Protein AF-A0A0R3RMA0-F1 (afdb_monomer)

Solvent-accessible surface area (backbone atoms only — not comparable to full-atom values): 14458 Å² total; per-residue (Å²): 109,68,64,58,56,53,13,47,48,45,20,20,75,68,76,72,53,86,75,88,85,73,54,61,47,69,70,75,52,82,78,81,86,46,72,57,57,44,38,42,71,73,69,59,43,88,84,72,83,87,81,87,65,86,53,55,99,84,47,90,64,58,88,64,63,63,77,83,47,55,62,57,53,54,53,24,51,49,42,16,51,47,46,48,52,54,50,51,56,52,53,55,53,69,75,41,86,80,65,83,76,82,74,80,70,66,75,88,66,78,76,74,82,87,68,94,74,80,91,74,91,79,89,78,83,84,83,90,79,83,75,82,81,79,74,82,77,81,72,79,79,77,75,74,69,79,76,73,77,82,74,70,93,81,75,82,85,83,78,96,80,83,84,78,85,85,83,94,76,96,80,76,97,66,88,79,75,65,54,52,73,44,92,52,45,64,61,49,39,74,76,33,80,58,41,54,72,77,39,40,75,40,31,53,68,31,18,16,35,84,59,62,72,96

Sequence (214 aa):
EEVGKQAVKALEDIYGTKFRLGTGADILYPSSGGSDDWAKSKAGVKFVYLLELRPGENDFDGFLLDRKQLIPTGRETWAGVRVVIDAIIRSQRAIAPGIAMNFNVNESQAQSLFSTSRFSPRFSSKIITTAPLLKPQAIPIISQSMIGSRIDPNHQWENLRTKPRVARRKILQQNKVCVDISPWCISWIHASPNICLAAISYMRKQCANSCRFC

Radius of gyration: 27.94 Å; Cα contacts (8 Å, |Δi|>4): 122; chains: 1; bounding box: 82×49×68 Å

Foldseek 3Di:
DVLQVQLQVQLCVQPVDHDDDDPCCQPPNDDPDDPQCCCVPPVVDPDGDDDDFDDDPPDPVVPDDPPVCPVSRVVSNVRSVVSVVVVVVVVVCVVDVDDPPPPPPVPVPPPPPPDDDDDDDDDDDDDDDDDDDDDPDDDDPPPPDPPPPPDDPPDDDDDPPDDDDDDDDDDDPDDPPFDAQDPCLVVVCVVPVCCCVVVVNSCCNGVVPVSVVD

InterPro domains:
  IPR000834 Peptidase M14, carboxypeptidase A [PF00246] (2-79)
  IPR000834 Peptidase M14, carboxypeptidase A [PS52035] (1-88)
  IPR003582 ShKT domain [PF01549] (178-214)

pLDDT: mean 72.36, std 26.01, range [30.69, 98.75]

Structure (mmCIF, N/CA/C/O backbone):
data_AF-A0A0R3RMA0-F1
#
_entry.id   AF-A0A0R3RMA0-F1
#
loop_
_atom_site.group_PDB
_atom_site.id
_atom_site.type_symbol
_atom_site.label_atom_id
_atom_site.label_alt_id
_atom_site.label_comp_id
_atom_site.label_asym_id
_atom_site.label_entity_id
_atom_site.label_seq_id
_atom_site.pdbx_PDB_ins_code
_atom_site.Cartn_x
_atom_site.Cartn_y
_atom_site.Cartn_z
_atom_site.occupancy
_atom_site.B_iso_or_equiv
_atom_site.auth_seq_id
_atom_site.auth_comp_id
_atom_site.auth_asym_id
_atom_site.auth_atom_id
_atom_site.pdbx_PDB_model_num
ATOM 1 N N . GLU A 1 1 ? 3.818 -0.527 10.782 1.00 81.50 1 GLU A N 1
ATOM 2 C CA . GLU A 1 1 ? 3.889 -1.828 10.090 1.00 81.50 1 GLU A CA 1
ATOM 3 C C . GLU A 1 1 ? 2.758 -2.771 10.507 1.00 81.50 1 GLU A C 1
ATOM 5 O O . GLU A 1 1 ? 1.877 -2.994 9.692 1.00 81.50 1 GLU A O 1
ATOM 10 N N . GLU A 1 2 ? 2.700 -3.230 11.764 1.00 95.12 2 GLU A N 1
ATOM 11 C CA . GLU A 1 2 ? 1.749 -4.265 12.236 1.00 95.12 2 GLU A CA 1
ATOM 12 C C . GLU A 1 2 ? 0.273 -4.074 11.854 1.00 95.12 2 GLU A C 1
ATOM 14 O O . GLU A 1 2 ? -0.355 -5.006 11.363 1.00 95.12 2 GLU A O 1
ATOM 19 N N . VAL A 1 3 ? -0.279 -2.863 11.986 1.00 97.62 3 VAL A N 1
ATOM 20 C CA . VAL A 1 3 ? -1.670 -2.579 11.570 1.00 97.62 3 VAL A CA 1
ATOM 21 C C . VAL A 1 3 ? -1.884 -2.825 10.068 1.00 97.62 3 VAL A C 1
ATOM 23 O O . VAL A 1 3 ? -2.942 -3.296 9.669 1.00 97.62 3 VAL A O 1
ATOM 26 N N . GLY A 1 4 ? -0.864 -2.584 9.236 1.00 97.38 4 GLY A N 1
ATOM 27 C CA . GLY A 1 4 ? -0.893 -2.910 7.807 1.00 97.38 4 GLY A CA 1
ATOM 28 C C . GLY A 1 4 ? -0.872 -4.418 7.542 1.00 97.38 4 GLY A C 1
ATOM 29 O O . GLY A 1 4 ? -1.629 -4.890 6.702 1.00 97.38 4 GLY A O 1
ATOM 30 N N . LYS A 1 5 ? -0.079 -5.194 8.300 1.00 98.06 5 LYS A N 1
ATOM 31 C CA . LYS A 1 5 ? -0.064 -6.670 8.206 1.00 98.06 5 LYS A CA 1
ATOM 32 C C . LYS A 1 5 ? -1.431 -7.256 8.560 1.00 98.06 5 LYS A C 1
ATOM 34 O O . LYS A 1 5 ? -1.941 -8.112 7.845 1.00 98.06 5 LYS A O 1
ATOM 39 N N . GLN A 1 6 ? -2.043 -6.751 9.632 1.00 98.44 6 GLN A N 1
ATOM 40 C CA . GLN A 1 6 ? -3.384 -7.153 10.062 1.00 98.44 6 GLN A CA 1
ATOM 41 C C . GLN A 1 6 ? -4.455 -6.773 9.026 1.00 98.44 6 GLN A C 1
ATOM 43 O O . GLN A 1 6 ? -5.327 -7.587 8.740 1.00 98.44 6 GLN A O 1
ATOM 48 N N . ALA A 1 7 ? -4.369 -5.580 8.425 1.00 98.56 7 ALA A N 1
ATOM 49 C CA . ALA A 1 7 ? -5.292 -5.138 7.379 1.00 98.56 7 ALA A CA 1
ATOM 50 C C . ALA A 1 7 ? -5.183 -5.986 6.098 1.00 98.56 7 ALA A C 1
ATOM 52 O O . ALA A 1 7 ? -6.206 -6.404 5.562 1.00 98.56 7 ALA A O 1
ATOM 53 N N . VAL A 1 8 ? -3.961 -6.298 5.644 1.00 98.31 8 VAL A N 1
ATOM 54 C CA . VAL A 1 8 ? -3.730 -7.189 4.491 1.00 98.31 8 VAL A CA 1
ATOM 55 C C . VAL A 1 8 ? -4.249 -8.598 4.769 1.00 98.31 8 VAL A C 1
ATOM 57 O O . VAL A 1 8 ? -4.928 -9.160 3.915 1.00 98.31 8 VAL A O 1
ATOM 60 N N . LYS A 1 9 ? -4.020 -9.147 5.970 1.00 98.62 9 LYS A N 1
ATOM 61 C CA . LYS A 1 9 ? -4.586 -10.451 6.344 1.00 98.62 9 LYS A CA 1
ATOM 62 C C . LYS A 1 9 ? -6.120 -10.427 6.339 1.00 98.62 9 LYS A C 1
ATOM 64 O O . LYS A 1 9 ? -6.731 -11.317 5.765 1.00 98.62 9 LYS A O 1
ATOM 69 N N . ALA A 1 10 ? -6.742 -9.407 6.933 1.00 98.69 10 ALA A N 1
ATOM 70 C CA . ALA A 1 10 ? -8.202 -9.296 6.990 1.00 98.69 10 ALA A CA 1
ATOM 71 C C . ALA A 1 10 ? -8.852 -9.125 5.605 1.00 98.69 10 ALA A C 1
ATOM 73 O O . ALA A 1 10 ? -9.976 -9.576 5.408 1.00 98.69 10 ALA A O 1
ATOM 74 N N . LEU A 1 11 ? -8.154 -8.491 4.656 1.00 98.50 11 LEU A N 1
ATOM 75 C CA . LEU A 1 11 ? -8.536 -8.446 3.242 1.00 98.50 11 LEU A CA 1
ATOM 76 C C . LEU A 1 11 ? -8.423 -9.841 2.609 1.00 98.50 11 LEU A C 1
ATOM 78 O O . LEU A 1 11 ? -9.383 -10.332 2.014 1.00 98.50 11 LEU A O 1
ATOM 82 N N . GLU A 1 12 ? -7.268 -10.493 2.775 1.00 98.19 12 GLU A N 1
ATOM 83 C CA . GLU A 1 12 ? -6.992 -11.826 2.232 1.00 98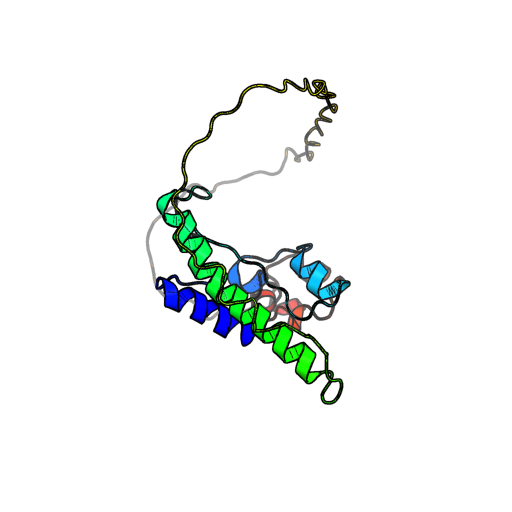.19 12 GLU A CA 1
ATOM 84 C C . GLU A 1 12 ? -8.007 -12.871 2.727 1.00 98.19 12 GLU A C 1
ATOM 86 O O . GLU A 1 12 ? -8.487 -13.674 1.929 1.00 98.19 12 GLU A O 1
ATOM 91 N N . ASP A 1 13 ? -8.401 -12.820 4.002 1.00 98.56 13 ASP A N 1
ATOM 92 C CA . ASP A 1 13 ? -9.357 -13.748 4.623 1.00 98.56 13 ASP A CA 1
ATOM 93 C C . ASP A 1 13 ? -10.756 -13.746 3.948 1.00 98.56 13 ASP A C 1
ATOM 95 O O . ASP A 1 13 ? -11.534 -14.673 4.171 1.00 98.56 13 ASP A O 1
ATOM 99 N N . ILE A 1 14 ? -11.101 -12.744 3.118 1.00 98.44 14 ILE A N 1
ATOM 100 C CA . ILE A 1 14 ? -12.410 -12.661 2.435 1.00 98.44 14 ILE A CA 1
ATOM 101 C C . ILE A 1 14 ? -12.462 -13.494 1.143 1.00 98.44 14 ILE A C 1
ATOM 103 O O . ILE A 1 14 ? -13.438 -14.210 0.915 1.00 98.44 14 ILE A O 1
ATOM 107 N N . TYR A 1 15 ? -11.442 -13.385 0.281 1.00 98.00 15 TYR A N 1
ATOM 108 C CA . TYR A 1 15 ? -11.419 -14.005 -1.061 1.00 98.00 15 TYR A CA 1
ATOM 109 C C . TYR A 1 15 ? -10.062 -14.630 -1.446 1.00 98.00 15 TYR A C 1
ATOM 111 O O . TYR A 1 15 ? -9.842 -14.956 -2.611 1.00 98.00 15 TYR A O 1
ATOM 119 N N . GLY A 1 16 ? -9.120 -14.763 -0.509 1.00 97.50 16 GLY A N 1
ATOM 120 C CA . GLY A 1 16 ? -7.764 -15.280 -0.743 1.00 97.50 16 GLY A CA 1
ATOM 121 C C . GLY A 1 16 ? -6.843 -14.342 -1.535 1.00 97.50 16 GLY A C 1
ATOM 122 O O . GLY A 1 16 ? -5.776 -14.760 -1.985 1.00 97.50 16 GLY A O 1
ATOM 123 N N . THR A 1 17 ? -7.252 -13.088 -1.749 1.00 96.44 17 THR A N 1
ATOM 124 C CA . THR A 1 17 ? -6.558 -12.149 -2.643 1.00 96.44 17 THR A CA 1
ATOM 125 C C . THR A 1 17 ? -5.315 -11.564 -1.979 1.00 96.44 17 THR A C 1
ATOM 127 O O . THR A 1 17 ? -5.366 -11.032 -0.873 1.00 96.44 17 THR A O 1
ATOM 130 N N . LYS A 1 18 ? -4.176 -11.699 -2.664 1.00 95.31 18 LYS A N 1
ATOM 131 C CA . LYS A 1 18 ? -2.840 -11.444 -2.116 1.00 95.31 18 LYS A CA 1
ATOM 132 C C . LYS A 1 18 ? -2.396 -10.008 -2.376 1.00 95.31 18 LYS A C 1
ATOM 134 O O . LYS A 1 18 ? -2.028 -9.666 -3.495 1.00 95.31 18 LYS A O 1
ATOM 139 N N . PHE A 1 19 ? -2.381 -9.190 -1.328 1.00 95.38 19 PHE A N 1
ATOM 140 C CA . PHE A 1 19 ? -1.835 -7.832 -1.371 1.00 95.38 19 PHE A CA 1
ATOM 141 C C . PHE A 1 19 ? -0.368 -7.811 -0.922 1.00 95.38 19 PHE A C 1
ATOM 143 O O . PHE A 1 19 ? 0.036 -8.537 -0.012 1.00 95.38 19 PHE A O 1
ATOM 150 N N . ARG A 1 20 ? 0.438 -6.949 -1.550 1.00 94.12 20 ARG A N 1
ATOM 151 C CA . ARG A 1 20 ? 1.832 -6.684 -1.158 1.00 94.12 20 ARG A CA 1
ATOM 152 C C . ARG A 1 20 ? 1.846 -5.553 -0.124 1.00 94.12 20 ARG A C 1
ATOM 154 O O . ARG A 1 20 ? 1.148 -4.562 -0.296 1.00 94.12 20 ARG A O 1
ATOM 161 N N . LEU A 1 21 ? 2.651 -5.686 0.931 1.00 94.88 21 LEU A N 1
ATOM 162 C CA . LEU A 1 21 ? 2.823 -4.657 1.964 1.00 94.88 21 LEU A CA 1
ATOM 163 C C . LEU A 1 21 ? 4.279 -4.182 2.003 1.00 94.88 21 LEU A C 1
ATOM 165 O O . LEU A 1 21 ? 5.193 -5.000 2.087 1.00 94.88 21 LEU A O 1
ATOM 169 N N . GLY A 1 22 ? 4.485 -2.867 1.994 1.00 91.75 22 GLY A N 1
ATOM 170 C CA . GLY A 1 22 ? 5.792 -2.219 2.116 1.00 91.75 22 GLY A CA 1
ATOM 171 C C . GLY A 1 22 ? 5.669 -0.704 1.948 1.00 91.75 22 GLY A C 1
ATOM 172 O O . GLY A 1 22 ? 4.554 -0.183 1.898 1.00 91.75 22 GLY A O 1
ATOM 173 N N . THR A 1 23 ? 6.795 0.008 1.863 1.00 88.56 23 THR A N 1
ATOM 174 C CA . THR A 1 23 ? 6.788 1.409 1.403 1.00 88.56 23 THR A CA 1
ATOM 175 C C . THR A 1 23 ? 6.631 1.451 -0.121 1.00 88.56 23 THR A C 1
ATOM 177 O O . THR A 1 23 ? 7.037 0.501 -0.793 1.00 88.56 23 THR A O 1
ATOM 180 N N . GLY A 1 24 ? 6.091 2.537 -0.689 1.00 87.31 24 GLY A N 1
ATOM 181 C CA . GLY A 1 24 ? 5.931 2.667 -2.148 1.00 87.31 24 GLY A CA 1
ATOM 182 C C . GLY A 1 24 ? 7.237 2.413 -2.918 1.00 87.31 24 GLY A C 1
ATOM 183 O O . GLY A 1 24 ? 7.247 1.645 -3.878 1.00 87.31 24 GLY A O 1
ATOM 184 N N . ALA A 1 25 ? 8.359 2.930 -2.405 1.00 84.69 25 ALA A N 1
ATOM 185 C CA . ALA A 1 25 ? 9.697 2.723 -2.965 1.00 84.69 25 ALA A CA 1
ATOM 186 C C . ALA A 1 25 ? 10.208 1.267 -2.892 1.00 84.69 25 ALA A C 1
ATOM 188 O O . ALA A 1 25 ? 11.085 0.888 -3.672 1.00 84.69 25 ALA A O 1
ATOM 189 N N . ASP A 1 26 ? 9.687 0.448 -1.971 1.00 82.88 26 ASP A N 1
ATOM 190 C CA . ASP A 1 26 ? 10.072 -0.961 -1.818 1.00 82.88 26 ASP A CA 1
ATOM 191 C C . ASP A 1 26 ? 9.236 -1.915 -2.676 1.00 82.88 26 ASP A C 1
ATOM 193 O O . ASP A 1 26 ? 9.768 -2.934 -3.132 1.00 82.88 26 ASP A O 1
ATOM 197 N N . ILE A 1 27 ? 7.939 -1.624 -2.855 1.00 88.25 27 ILE A N 1
ATOM 198 C CA . ILE A 1 27 ? 7.005 -2.514 -3.564 1.00 88.25 27 ILE A CA 1
ATOM 199 C C . ILE A 1 27 ? 6.694 -2.083 -5.002 1.00 88.25 27 ILE A C 1
ATOM 201 O O . ILE A 1 27 ? 6.515 -2.962 -5.840 1.00 88.25 27 ILE A O 1
ATOM 205 N N . LEU A 1 28 ? 6.679 -0.790 -5.314 1.00 86.38 28 LEU A N 1
ATOM 206 C CA . LEU A 1 28 ? 6.476 -0.296 -6.676 1.00 86.38 28 LEU A CA 1
ATOM 207 C C . LEU A 1 28 ? 7.811 0.223 -7.219 1.00 86.38 28 LEU A C 1
ATOM 209 O O . LEU A 1 28 ? 8.646 -0.542 -7.703 1.00 86.38 28 LEU A O 1
ATOM 213 N N . TYR A 1 29 ? 8.030 1.525 -7.095 1.00 80.88 29 TYR A N 1
ATOM 214 C CA . TYR A 1 29 ? 9.208 2.239 -7.556 1.00 80.88 29 TYR A CA 1
ATOM 215 C C . TYR A 1 29 ? 9.372 3.521 -6.722 1.00 80.88 29 TYR A C 1
ATOM 217 O O . TYR A 1 29 ? 8.425 3.968 -6.073 1.00 80.88 29 TYR A O 1
ATOM 225 N N . PRO A 1 30 ? 10.568 4.129 -6.696 1.00 74.69 30 PRO A N 1
ATOM 226 C CA . PRO A 1 30 ? 10.786 5.425 -6.058 1.00 74.69 30 PRO A CA 1
ATOM 227 C C . PRO A 1 30 ? 9.948 6.524 -6.720 1.00 74.69 30 PRO A C 1
ATOM 229 O O . PRO A 1 30 ? 10.159 6.869 -7.883 1.00 74.69 30 PRO A O 1
ATOM 232 N N . SER A 1 31 ? 9.056 7.131 -5.951 1.00 82.94 31 SER A N 1
ATOM 233 C CA . SER A 1 31 ? 8.332 8.349 -6.311 1.00 82.94 31 SER A CA 1
ATOM 234 C C . SER A 1 31 ? 8.461 9.371 -5.188 1.00 82.94 31 SER A C 1
ATOM 236 O O . SER A 1 31 ? 8.691 9.004 -4.039 1.00 82.94 31 SER A O 1
ATOM 238 N N . SER A 1 32 ? 8.311 10.652 -5.514 1.00 82.19 32 SER A N 1
ATOM 239 C CA . SER A 1 32 ? 8.269 11.737 -4.535 1.00 82.19 32 SER A CA 1
ATOM 240 C C . SER A 1 32 ? 7.123 12.692 -4.854 1.00 82.19 32 SER A C 1
ATOM 242 O O . SER A 1 32 ? 6.749 12.866 -6.014 1.00 82.19 32 SER A O 1
ATOM 244 N N . GLY A 1 33 ? 6.564 13.314 -3.815 1.00 86.25 33 GLY A N 1
ATOM 245 C CA . GLY A 1 33 ? 5.419 14.218 -3.959 1.00 86.25 33 GLY A CA 1
ATOM 246 C C . GLY A 1 33 ? 4.063 13.509 -3.950 1.00 86.25 33 GLY A C 1
ATOM 247 O O . GLY A 1 33 ? 3.067 14.114 -4.345 1.00 86.25 33 GLY A O 1
ATOM 248 N N . GLY A 1 34 ? 4.012 12.255 -3.483 1.00 90.31 34 GLY A N 1
ATOM 249 C CA . GLY A 1 34 ? 2.755 11.567 -3.202 1.00 90.31 34 GLY A CA 1
ATOM 250 C C . GLY A 1 34 ? 1.923 12.304 -2.145 1.00 90.31 34 GLY A C 1
ATOM 251 O O . GLY A 1 34 ? 2.447 12.997 -1.263 1.00 90.31 34 GLY A O 1
ATOM 252 N N . SER A 1 35 ? 0.599 12.174 -2.225 1.00 95.44 35 SER A N 1
ATOM 253 C CA . SER A 1 35 ? -0.308 12.736 -1.214 1.00 95.44 35 SER A CA 1
ATOM 254 C C . SER A 1 35 ? -0.145 12.047 0.145 1.00 95.44 35 SER A C 1
ATOM 256 O O . SER A 1 35 ? -0.327 12.678 1.187 1.00 95.44 35 SER A O 1
ATOM 258 N N . ASP A 1 36 ? 0.262 10.779 0.137 1.00 94.31 36 ASP A N 1
ATOM 259 C CA . ASP A 1 36 ? 0.655 9.975 1.286 1.00 94.31 36 ASP A CA 1
ATOM 260 C C . ASP A 1 36 ? 1.980 10.449 1.906 1.00 94.31 36 ASP A C 1
ATOM 262 O O . ASP A 1 36 ? 2.021 10.683 3.117 1.00 94.31 36 ASP A O 1
ATOM 266 N N . ASP A 1 37 ? 3.020 10.704 1.101 1.00 90.88 37 ASP A N 1
ATOM 267 C CA . ASP A 1 37 ? 4.271 11.336 1.560 1.00 90.88 37 ASP A CA 1
ATOM 268 C C . ASP A 1 37 ? 3.986 12.664 2.277 1.00 90.88 37 ASP A C 1
ATOM 270 O O . ASP A 1 37 ? 4.480 12.915 3.383 1.00 90.88 37 ASP A O 1
ATOM 274 N N . TRP A 1 38 ? 3.157 13.521 1.669 1.00 94.00 38 TRP A N 1
ATOM 275 C CA . TRP A 1 38 ? 2.785 14.812 2.247 1.00 94.00 38 TRP A CA 1
ATOM 276 C C . TRP A 1 38 ? 1.966 14.649 3.533 1.00 94.00 38 TRP A C 1
ATOM 278 O O . TRP A 1 38 ? 2.290 15.268 4.552 1.00 94.00 38 TRP A O 1
ATOM 288 N N . ALA A 1 39 ? 0.948 13.782 3.531 1.00 96.44 39 ALA A N 1
ATOM 289 C CA . ALA A 1 39 ? 0.126 13.518 4.710 1.00 96.44 39 ALA A CA 1
ATOM 290 C C . ALA A 1 39 ? 0.972 12.979 5.872 1.00 96.44 39 ALA A C 1
ATOM 292 O O . ALA A 1 39 ? 0.754 13.334 7.035 1.00 96.44 39 ALA A O 1
ATOM 293 N N . LYS A 1 40 ? 1.981 12.158 5.560 1.00 92.44 40 LYS A N 1
ATOM 294 C CA . LYS A 1 40 ? 2.869 11.562 6.552 1.00 92.44 40 LYS A CA 1
ATOM 295 C C . LYS A 1 40 ? 3.915 12.542 7.083 1.00 92.44 40 LYS A C 1
ATOM 297 O O . LYS A 1 40 ? 4.127 12.597 8.293 1.00 92.44 40 LYS A O 1
ATOM 302 N N . SER A 1 41 ? 4.563 13.296 6.194 1.00 89.06 41 SER A N 1
ATOM 303 C CA . SER A 1 41 ? 5.711 14.157 6.510 1.00 89.06 41 SER A CA 1
ATOM 304 C C . SER A 1 41 ? 5.323 15.575 6.937 1.00 89.06 41 SER A C 1
ATOM 306 O O . SER A 1 41 ? 5.942 16.127 7.845 1.00 89.06 41 SER A O 1
ATOM 308 N N . LYS A 1 42 ? 4.311 16.179 6.299 1.00 92.31 42 LYS A N 1
ATOM 309 C CA . LYS A 1 42 ? 3.915 17.581 6.525 1.00 92.31 42 LYS A CA 1
ATOM 310 C C . LYS A 1 42 ? 2.691 17.717 7.422 1.00 92.31 42 LYS A C 1
ATOM 312 O O . LYS A 1 42 ? 2.711 18.550 8.320 1.00 92.31 42 LYS A O 1
ATOM 317 N N . ALA A 1 43 ? 1.669 16.882 7.233 1.00 95.00 43 ALA A N 1
ATOM 318 C CA . ALA A 1 43 ? 0.487 16.883 8.103 1.00 95.00 43 ALA A CA 1
ATOM 319 C C . ALA A 1 43 ? 0.643 16.010 9.368 1.00 95.00 43 ALA A C 1
ATOM 321 O O . ALA A 1 43 ? -0.242 16.000 10.220 1.00 95.00 43 ALA A O 1
ATOM 322 N N . GLY A 1 44 ? 1.752 15.271 9.506 1.00 93.44 44 GLY A N 1
ATOM 323 C CA . GLY A 1 44 ? 2.064 14.478 10.702 1.00 93.44 44 GLY A CA 1
ATOM 324 C C . GLY A 1 44 ? 1.115 13.302 10.963 1.00 93.44 44 GLY A C 1
ATOM 325 O O . GLY A 1 44 ? 1.060 12.786 12.082 1.00 93.44 44 GLY A O 1
ATOM 326 N N . VAL A 1 45 ? 0.351 12.856 9.960 1.00 95.62 45 VAL A N 1
ATOM 327 C CA . VAL A 1 45 ? -0.688 11.839 10.148 1.00 95.62 45 VAL A CA 1
ATOM 328 C C . VAL A 1 45 ? -0.055 10.499 10.550 1.00 95.62 45 VAL A C 1
ATOM 330 O O . VAL A 1 45 ? 0.856 9.965 9.906 1.00 95.62 45 VAL A O 1
ATOM 333 N N . LYS A 1 46 ? -0.526 9.922 11.663 1.00 93.50 46 LYS A N 1
ATOM 334 C CA . LYS A 1 46 ? 0.040 8.678 12.213 1.00 93.50 46 LYS A CA 1
ATOM 335 C C . LYS A 1 46 ? -0.194 7.481 11.287 1.00 93.50 46 LYS A C 1
ATOM 337 O O . LYS A 1 46 ? 0.755 6.747 11.004 1.00 93.50 46 LYS A O 1
ATOM 342 N N . PHE A 1 47 ? -1.426 7.321 10.814 1.00 95.75 47 PHE A N 1
ATOM 343 C CA . PHE A 1 47 ? -1.869 6.229 9.951 1.00 95.75 47 PHE A CA 1
ATOM 344 C C . PHE A 1 47 ? -2.096 6.761 8.537 1.00 95.75 47 PHE A C 1
ATOM 346 O O . PHE A 1 47 ? -3.067 7.468 8.295 1.00 95.75 47 PHE A O 1
ATOM 353 N N . VAL A 1 48 ? -1.183 6.435 7.627 1.00 96.31 48 VAL A N 1
ATOM 354 C CA . VAL A 1 48 ? -1.254 6.795 6.207 1.00 96.31 48 VAL A CA 1
ATOM 355 C C . VAL A 1 48 ? -1.034 5.518 5.412 1.00 96.31 48 VAL A C 1
ATOM 357 O O . VAL A 1 48 ? -0.125 4.751 5.734 1.00 96.31 48 VAL A O 1
ATOM 360 N N . TYR A 1 49 ? -1.892 5.287 4.424 1.00 96.56 49 TYR A N 1
ATOM 361 C CA . TYR A 1 49 ? -1.883 4.109 3.566 1.00 96.56 49 TYR A CA 1
ATOM 362 C C . TYR A 1 49 ? -2.309 4.520 2.159 1.00 96.56 49 TYR A C 1
ATOM 364 O O . TYR A 1 49 ? -3.309 5.219 2.003 1.00 96.56 49 TYR A O 1
ATOM 372 N N . LEU A 1 50 ? -1.574 4.041 1.162 1.00 95.94 50 LEU A N 1
ATOM 373 C CA . LEU A 1 50 ? -1.968 4.038 -0.241 1.00 95.94 50 LEU A CA 1
ATOM 374 C C . LEU A 1 50 ? -2.442 2.615 -0.574 1.00 95.94 50 LEU A C 1
ATOM 376 O O . LEU A 1 50 ? -1.828 1.644 -0.125 1.00 95.94 50 LEU A O 1
ATOM 380 N N . LEU A 1 51 ? -3.563 2.485 -1.288 1.00 96.12 51 LEU A N 1
ATOM 381 C CA . LEU A 1 51 ? -4.143 1.194 -1.663 1.00 96.12 51 LEU A CA 1
ATOM 382 C C . LEU A 1 51 ? -4.226 1.088 -3.187 1.00 96.12 51 LEU A C 1
ATOM 384 O O . LEU A 1 51 ? -5.105 1.695 -3.793 1.00 96.12 51 LEU A O 1
ATOM 388 N N . GLU A 1 52 ? -3.357 0.268 -3.773 1.00 94.94 52 GLU A N 1
ATOM 389 C CA . GLU A 1 52 ? -3.523 -0.219 -5.144 1.00 94.94 52 GLU A CA 1
ATOM 390 C C . GLU A 1 52 ? -4.480 -1.415 -5.117 1.00 94.94 52 GLU A C 1
ATOM 392 O O . GLU A 1 52 ? -4.239 -2.385 -4.396 1.00 94.94 52 GLU A O 1
ATOM 397 N N . LEU A 1 53 ? -5.604 -1.320 -5.829 1.00 96.19 53 LEU A N 1
ATOM 398 C CA . LEU A 1 53 ? -6.666 -2.335 -5.826 1.00 96.19 53 LEU A CA 1
ATOM 399 C C . LEU A 1 53 ? -6.517 -3.309 -7.010 1.00 96.19 53 LEU A C 1
ATOM 401 O O . LEU A 1 53 ? -5.487 -3.336 -7.672 1.00 96.19 53 LEU A O 1
ATOM 405 N N . ARG A 1 54 ? -7.543 -4.131 -7.273 1.00 95.69 54 ARG A N 1
ATOM 406 C CA . ARG A 1 54 ? -7.618 -4.940 -8.503 1.00 95.69 54 ARG A CA 1
ATOM 407 C C . ARG A 1 54 ? -7.797 -4.032 -9.738 1.00 95.69 54 ARG A C 1
ATOM 409 O O . ARG A 1 54 ? -8.480 -3.012 -9.609 1.00 95.69 54 ARG A O 1
ATOM 416 N N . PRO A 1 55 ? -7.338 -4.440 -10.936 1.00 93.94 55 PRO A N 1
ATOM 417 C CA . PRO A 1 55 ? -6.608 -5.677 -11.240 1.00 93.94 55 PRO A CA 1
ATOM 418 C C . PRO A 1 55 ? -5.140 -5.614 -10.777 1.00 93.94 55 PRO A C 1
ATOM 420 O O . PRO A 1 55 ? -4.656 -4.567 -10.362 1.00 93.94 55 PRO A O 1
ATOM 423 N N . GLY A 1 56 ? -4.448 -6.751 -10.763 1.00 88.56 56 GLY A N 1
ATOM 424 C CA . GLY A 1 56 ? -3.058 -6.826 -10.319 1.00 88.56 56 GLY A CA 1
ATOM 425 C C . GLY A 1 56 ? -2.065 -6.316 -11.368 1.00 88.56 56 GLY A C 1
ATOM 426 O O . GLY A 1 56 ? -2.340 -6.302 -12.559 1.00 88.56 56 GLY A O 1
ATOM 427 N N . GLU A 1 57 ? -0.850 -5.994 -10.922 1.00 84.25 57 GLU A N 1
ATOM 428 C CA . GLU A 1 57 ? 0.268 -5.473 -11.738 1.00 84.25 57 GLU A CA 1
ATOM 429 C C . GLU A 1 57 ? 0.607 -6.308 -12.997 1.00 84.25 57 GLU A C 1
ATOM 431 O O . GLU A 1 57 ? 1.185 -5.789 -13.947 1.00 84.25 57 GLU A O 1
ATOM 436 N N . ASN A 1 58 ? 0.247 -7.598 -13.015 1.00 84.56 58 ASN A N 1
ATOM 437 C CA . ASN A 1 58 ? 0.511 -8.523 -14.124 1.00 84.56 58 ASN A CA 1
ATOM 438 C C . ASN A 1 58 ? -0.707 -8.771 -15.039 1.00 84.56 58 ASN A C 1
ATOM 440 O O . ASN A 1 58 ? -0.604 -9.577 -15.967 1.00 84.56 58 ASN A O 1
ATOM 444 N N . ASP A 1 59 ? -1.855 -8.138 -14.781 1.00 87.31 59 ASP A N 1
ATOM 445 C CA . ASP A 1 59 ? -3.050 -8.294 -15.611 1.00 87.31 59 ASP A CA 1
ATOM 446 C C . ASP A 1 59 ? -2.926 -7.450 -16.893 1.00 87.31 59 ASP A C 1
ATOM 448 O O . ASP A 1 59 ? -2.721 -6.236 -16.869 1.00 87.31 59 ASP A O 1
ATOM 452 N N . PHE A 1 60 ? -3.050 -8.111 -18.045 1.00 85.25 60 PHE A N 1
ATOM 453 C CA . PHE A 1 60 ? -2.785 -7.527 -19.369 1.00 85.25 60 PHE A CA 1
ATOM 454 C C . PHE A 1 60 ? -3.781 -6.428 -19.785 1.00 85.25 60 PHE A C 1
ATOM 456 O O . PHE A 1 60 ? -3.465 -5.612 -20.649 1.00 85.25 60 PHE A O 1
ATOM 463 N N . ASP A 1 61 ? -4.959 -6.400 -19.162 1.00 85.50 61 ASP A N 1
ATOM 464 C CA . ASP A 1 61 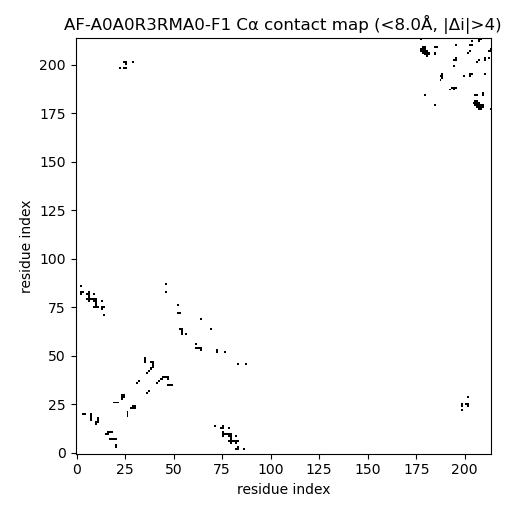? -6.034 -5.429 -19.397 1.00 85.50 61 ASP A CA 1
ATOM 465 C C . ASP A 1 61 ? -5.791 -4.064 -18.702 1.00 85.50 61 ASP A C 1
ATOM 467 O O . ASP A 1 61 ? -6.579 -3.122 -18.851 1.00 85.50 61 ASP A O 1
ATOM 471 N N . GLY A 1 62 ? -4.681 -3.919 -17.965 1.00 85.50 62 GLY A N 1
ATOM 472 C CA . GLY A 1 62 ? -4.235 -2.655 -17.379 1.00 85.50 62 GLY A CA 1
ATOM 473 C C . GLY A 1 62 ? -5.198 -2.128 -16.316 1.00 85.50 62 GLY A C 1
ATOM 474 O O . GLY A 1 62 ? -5.229 -2.633 -15.204 1.00 85.50 62 GLY A O 1
ATOM 475 N N . PHE A 1 63 ? -5.983 -1.099 -16.642 1.00 90.56 63 PHE A N 1
ATOM 476 C CA . PHE A 1 63 ? -6.969 -0.510 -15.722 1.00 90.56 63 PHE A CA 1
ATOM 477 C C . PHE A 1 63 ? -8.390 -1.077 -15.885 1.00 90.56 63 PHE A C 1
ATOM 479 O O . PHE A 1 63 ? -9.298 -0.678 -15.152 1.00 90.56 63 PHE A O 1
ATOM 486 N N . LEU A 1 64 ? -8.629 -1.963 -16.859 1.00 94.38 64 LEU A N 1
ATOM 487 C CA . LEU A 1 64 ? -9.959 -2.521 -17.104 1.00 94.38 64 LEU A CA 1
ATOM 488 C C . LEU A 1 64 ? -10.239 -3.688 -16.146 1.00 94.38 64 LEU A C 1
ATOM 490 O O . LEU A 1 64 ? -9.540 -4.696 -16.139 1.00 94.38 64 LEU A O 1
ATOM 494 N N . LEU A 1 65 ? -11.301 -3.555 -15.350 1.00 94.94 65 LEU A N 1
ATOM 495 C CA . LEU A 1 65 ? -11.732 -4.545 -14.363 1.00 94.94 65 LEU A CA 1
ATOM 496 C C . LEU A 1 65 ? -13.131 -5.082 -14.716 1.00 94.94 65 LEU A C 1
ATOM 498 O O . LEU A 1 65 ? -14.055 -4.297 -14.943 1.00 94.94 65 LEU A O 1
ATOM 502 N N . ASP A 1 66 ? -13.321 -6.411 -14.732 1.00 94.38 66 ASP A N 1
ATOM 503 C CA . ASP A 1 66 ? -14.648 -7.023 -14.950 1.00 94.38 66 ASP A CA 1
ATOM 504 C C . ASP A 1 66 ? -15.645 -6.498 -13.899 1.00 94.38 66 ASP A C 1
ATOM 506 O O . ASP A 1 66 ? -15.386 -6.518 -12.6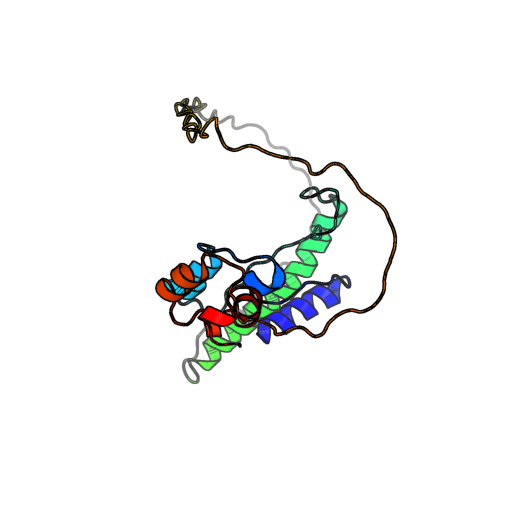94 1.00 94.38 66 ASP A O 1
ATOM 510 N N . ARG A 1 67 ? -16.837 -6.086 -14.352 1.00 96.56 67 ARG A N 1
ATOM 511 C CA . ARG A 1 67 ? -17.980 -5.688 -13.515 1.00 96.56 67 ARG A CA 1
ATOM 512 C C . ARG A 1 67 ? -18.233 -6.649 -12.343 1.00 96.56 67 ARG A C 1
ATOM 514 O O . ARG A 1 67 ? -18.624 -6.199 -11.266 1.00 96.56 67 ARG A O 1
ATOM 521 N N . LYS A 1 68 ? -18.015 -7.956 -12.525 1.00 97.25 68 LYS A N 1
ATOM 522 C CA . LYS A 1 68 ? -18.173 -8.985 -11.479 1.00 97.25 68 LYS A CA 1
ATOM 523 C C . LYS A 1 68 ? -17.203 -8.817 -10.304 1.00 97.25 68 LYS A C 1
ATOM 525 O O . LYS A 1 68 ? -17.519 -9.278 -9.213 1.00 97.25 68 LYS A O 1
ATOM 530 N N . GLN A 1 69 ? -16.057 -8.167 -10.509 1.00 96.56 69 GLN A N 1
ATOM 531 C CA . GLN A 1 69 ? -15.017 -7.942 -9.499 1.00 96.56 69 GLN A CA 1
ATOM 532 C C . GLN A 1 69 ? -15.287 -6.708 -8.623 1.00 96.56 69 GLN A C 1
ATOM 534 O O . GLN A 1 69 ? -14.782 -6.648 -7.509 1.00 96.56 69 GLN A O 1
ATOM 539 N N . LEU A 1 70 ? -16.136 -5.766 -9.060 1.00 97.38 70 LEU A N 1
ATOM 540 C CA . LEU A 1 70 ? -16.400 -4.506 -8.343 1.00 97.38 70 LEU A CA 1
ATOM 541 C C . LEU A 1 70 ? -16.866 -4.722 -6.890 1.00 97.38 70 LEU A C 1
ATOM 543 O O . LEU A 1 70 ? -16.339 -4.112 -5.960 1.00 97.38 70 LEU A O 1
ATOM 547 N N . ILE A 1 71 ? -17.842 -5.614 -6.681 1.00 98.44 71 ILE A N 1
ATOM 548 C CA . ILE A 1 71 ? -18.359 -5.931 -5.340 1.00 98.44 71 ILE A CA 1
ATOM 549 C C . ILE A 1 71 ? -17.350 -6.749 -4.510 1.00 98.44 71 ILE A C 1
ATOM 551 O O . ILE A 1 71 ? -17.155 -6.396 -3.344 1.00 98.44 71 ILE A O 1
ATOM 555 N N . PRO A 1 72 ? -16.677 -7.790 -5.051 1.00 98.31 72 PRO A N 1
ATOM 556 C CA . PRO A 1 72 ? -15.552 -8.442 -4.384 1.00 98.31 72 PRO A CA 1
ATOM 557 C C . PRO A 1 72 ? -14.462 -7.478 -3.895 1.00 98.31 72 PRO A C 1
ATOM 559 O O . PRO A 1 72 ? -14.161 -7.472 -2.702 1.00 98.31 72 PRO A O 1
ATOM 562 N N . THR A 1 73 ? -13.949 -6.605 -4.769 1.00 98.31 73 THR A N 1
ATOM 563 C CA . THR A 1 73 ? -12.916 -5.614 -4.430 1.00 98.31 73 THR A CA 1
ATOM 564 C C . THR A 1 73 ? -13.384 -4.657 -3.336 1.00 98.31 73 THR A C 1
ATOM 566 O O . THR A 1 73 ? -12.657 -4.427 -2.370 1.00 98.31 73 THR A O 1
ATOM 569 N N . GLY A 1 74 ? -14.620 -4.150 -3.410 1.00 98.50 74 GLY A N 1
ATOM 570 C CA . GLY A 1 74 ? -15.175 -3.305 -2.347 1.00 98.50 74 GLY A CA 1
ATOM 571 C C . GLY A 1 74 ? -15.269 -4.023 -0.993 1.00 98.50 74 GLY A C 1
ATOM 572 O O . GLY A 1 74 ? -14.942 -3.441 0.041 1.00 98.50 74 GLY A O 1
ATOM 573 N N . ARG A 1 75 ? -15.674 -5.301 -0.983 1.00 98.75 75 ARG A N 1
ATOM 574 C CA . ARG A 1 75 ? -15.847 -6.097 0.247 1.00 98.75 75 ARG A CA 1
ATOM 575 C C . ARG A 1 75 ? -14.530 -6.444 0.935 1.00 98.75 75 ARG A C 1
ATOM 577 O O . ARG A 1 75 ? -14.441 -6.290 2.151 1.00 98.75 75 ARG A O 1
ATOM 584 N N . GLU A 1 76 ? -13.525 -6.892 0.186 1.00 98.56 76 GLU A N 1
ATOM 585 C CA . GLU A 1 76 ? -12.217 -7.237 0.759 1.00 98.56 76 GLU A CA 1
ATOM 586 C C . GLU A 1 76 ? -11.462 -5.988 1.232 1.00 98.56 76 GLU A C 1
ATOM 588 O O . GLU A 1 76 ? -10.957 -5.954 2.354 1.00 98.56 76 GLU A O 1
ATOM 593 N N . THR A 1 77 ? -11.488 -4.911 0.438 1.00 98.56 77 THR A N 1
ATOM 594 C CA . THR A 1 77 ? -10.866 -3.632 0.810 1.00 98.56 77 THR A CA 1
ATOM 595 C C . THR A 1 77 ? -11.489 -3.089 2.094 1.00 98.56 77 THR A C 1
ATOM 597 O O . THR A 1 77 ? -10.776 -2.638 2.990 1.00 98.56 77 THR A O 1
ATOM 600 N N . TRP A 1 78 ? -12.814 -3.202 2.245 1.00 98.62 78 TRP A N 1
ATOM 601 C CA . TRP A 1 78 ? -13.507 -2.786 3.464 1.00 98.62 78 TRP A CA 1
ATOM 602 C C . TRP A 1 78 ? -13.109 -3.593 4.710 1.00 98.62 78 TRP A C 1
ATOM 604 O O . TRP A 1 78 ? -13.076 -3.035 5.810 1.00 98.62 78 TRP A O 1
ATOM 614 N N . ALA A 1 79 ? -12.777 -4.880 4.567 1.00 98.75 79 ALA A N 1
ATOM 615 C CA . ALA A 1 79 ? -12.271 -5.684 5.679 1.00 98.75 79 ALA A CA 1
ATOM 616 C C . ALA A 1 79 ? -10.910 -5.161 6.175 1.00 98.75 79 ALA A C 1
ATOM 618 O O . ALA A 1 79 ? -10.741 -4.949 7.377 1.00 98.75 79 ALA A O 1
ATOM 619 N N . GLY A 1 80 ? -9.988 -4.845 5.257 1.00 98.44 80 GLY A N 1
ATOM 620 C CA . GLY A 1 80 ? -8.701 -4.227 5.592 1.00 98.44 80 GLY A CA 1
ATOM 621 C C . GLY A 1 80 ? -8.832 -2.813 6.177 1.00 98.44 80 GLY A C 1
ATOM 622 O O . GLY A 1 80 ? -8.228 -2.507 7.206 1.00 98.44 80 GLY A O 1
ATOM 623 N N . VAL A 1 81 ? -9.674 -1.959 5.582 1.00 98.62 81 VAL A N 1
ATOM 624 C CA . VAL A 1 81 ? -9.919 -0.581 6.060 1.00 98.62 81 VAL A CA 1
ATOM 625 C C . VAL A 1 81 ? -10.464 -0.563 7.493 1.00 98.62 81 VAL A C 1
ATOM 627 O O . VAL A 1 81 ? -10.032 0.261 8.302 1.00 98.62 81 VAL A O 1
ATOM 630 N N . ARG A 1 82 ? -11.350 -1.502 7.854 1.00 98.56 82 ARG A N 1
ATOM 631 C CA . ARG A 1 82 ? -11.896 -1.603 9.218 1.00 98.56 82 ARG A CA 1
ATOM 632 C C . ARG A 1 82 ? -10.811 -1.824 10.273 1.00 98.56 82 ARG A C 1
ATOM 634 O O . ARG A 1 82 ? -10.838 -1.161 11.303 1.00 98.56 82 ARG A O 1
ATOM 641 N N . VAL A 1 83 ? -9.812 -2.664 9.989 1.00 98.56 83 VAL A N 1
ATOM 642 C CA . VAL A 1 83 ? -8.675 -2.902 10.900 1.00 98.56 83 VAL A CA 1
ATOM 643 C C . VAL A 1 83 ? -7.911 -1.607 11.199 1.00 98.56 83 VAL A C 1
ATOM 645 O O . VAL A 1 83 ? -7.506 -1.376 12.342 1.00 98.56 83 VAL A O 1
ATOM 648 N N . VAL A 1 84 ? -7.743 -0.741 10.193 1.00 98.12 84 VAL A N 1
ATOM 649 C CA . VAL A 1 84 ? -7.099 0.571 10.355 1.00 98.12 84 VAL A CA 1
ATOM 650 C C . VAL A 1 84 ? -7.973 1.513 11.190 1.00 98.12 84 VAL A C 1
ATOM 652 O O . VAL A 1 84 ? -7.459 2.146 12.112 1.00 98.12 84 VAL A O 1
ATOM 655 N N . ILE A 1 85 ? -9.284 1.567 10.930 1.00 97.94 85 ILE A N 1
ATOM 656 C CA . ILE A 1 85 ? -10.244 2.366 11.716 1.00 97.94 85 ILE A CA 1
ATOM 657 C C . ILE A 1 85 ? -10.224 1.939 13.192 1.00 97.94 85 ILE A C 1
ATOM 659 O O . ILE A 1 85 ? -10.061 2.782 14.077 1.00 97.94 85 ILE A O 1
ATOM 663 N N . ASP A 1 86 ? -10.290 0.638 13.471 1.00 97.50 86 ASP A N 1
ATOM 664 C CA . ASP A 1 86 ? -10.245 0.108 14.836 1.00 97.50 86 ASP A CA 1
ATOM 665 C C . ASP A 1 86 ? -8.911 0.430 15.531 1.00 97.50 86 ASP A C 1
ATOM 667 O O . ASP A 1 86 ? -8.877 0.741 16.725 1.00 97.50 86 ASP A O 1
ATOM 671 N N . ALA A 1 87 ? -7.794 0.396 14.795 1.00 96.50 87 ALA A N 1
ATOM 672 C CA . ALA A 1 87 ? -6.488 0.794 15.313 1.00 96.50 87 ALA A CA 1
ATOM 673 C C . ALA A 1 87 ? -6.414 2.298 15.632 1.00 96.50 87 ALA A C 1
ATOM 675 O O . ALA A 1 87 ? -5.842 2.667 16.662 1.00 96.50 87 ALA A O 1
ATOM 676 N N . ILE A 1 88 ? -7.030 3.156 14.810 1.00 95.81 88 ILE A N 1
ATOM 677 C CA . ILE A 1 88 ? -7.166 4.593 15.082 1.00 95.81 88 ILE A CA 1
ATOM 678 C C . ILE A 1 88 ? -7.972 4.800 16.370 1.00 95.81 88 ILE A C 1
ATOM 680 O O . ILE A 1 88 ? -7.465 5.444 17.292 1.00 95.81 88 ILE A O 1
ATOM 684 N N . ILE A 1 89 ? -9.159 4.191 16.489 1.00 96.19 89 ILE A N 1
ATOM 685 C CA . ILE A 1 89 ? -10.035 4.306 17.671 1.00 96.19 89 ILE A CA 1
ATOM 686 C C . ILE A 1 89 ? -9.311 3.841 18.944 1.00 96.19 89 ILE A C 1
ATOM 688 O O . ILE A 1 89 ? -9.310 4.556 19.950 1.00 96.19 89 ILE A O 1
ATOM 692 N N . ARG A 1 90 ? -8.634 2.684 18.903 1.00 93.31 90 ARG A N 1
ATOM 693 C CA . ARG A 1 90 ? -7.809 2.196 20.025 1.00 93.31 90 ARG A CA 1
ATOM 694 C C . ARG A 1 90 ? -6.686 3.172 20.381 1.00 93.31 90 ARG A C 1
ATOM 696 O O . ARG A 1 90 ? -6.447 3.410 21.561 1.00 93.31 90 ARG A O 1
ATOM 703 N N . SER A 1 91 ? -6.025 3.767 19.386 1.00 90.00 91 SER A N 1
ATOM 704 C CA . SER A 1 91 ? -4.923 4.704 19.632 1.00 90.00 91 SER A CA 1
ATOM 705 C C . SER A 1 91 ? -5.370 6.015 20.283 1.00 90.00 91 SER A C 1
ATOM 707 O O . SER A 1 91 ? -4.640 6.529 21.121 1.00 90.00 91 SER A O 1
ATOM 709 N N . GLN A 1 92 ? -6.571 6.514 19.966 1.00 84.62 92 GLN A N 1
ATOM 710 C CA . GLN A 1 92 ? -7.139 7.703 20.613 1.00 84.62 92 GLN A CA 1
ATOM 711 C C . GLN A 1 92 ? -7.493 7.426 22.082 1.00 84.62 92 GLN A C 1
ATOM 713 O O . GLN A 1 92 ? -7.135 8.202 22.965 1.00 84.62 92 GLN A O 1
ATOM 718 N N . ARG A 1 93 ? -8.107 6.269 22.370 1.00 81.56 93 ARG A N 1
ATOM 719 C CA . ARG A 1 93 ? -8.410 5.841 23.750 1.00 81.56 93 ARG A CA 1
ATOM 720 C C . ARG A 1 93 ? -7.150 5.692 24.612 1.00 81.56 93 ARG A C 1
ATOM 722 O O . ARG A 1 93 ? -7.174 6.051 25.782 1.00 81.56 93 ARG A O 1
ATOM 729 N N . ALA A 1 94 ? -6.046 5.218 24.032 1.00 73.38 94 ALA A N 1
ATOM 730 C CA . ALA A 1 94 ? -4.767 5.076 24.731 1.00 73.38 94 ALA A CA 1
ATOM 731 C C . ALA A 1 94 ? -4.067 6.415 25.054 1.00 73.38 94 ALA A C 1
ATOM 733 O O . ALA A 1 94 ? -3.201 6.444 25.922 1.00 73.38 94 ALA A O 1
ATOM 734 N N . ILE A 1 95 ? -4.427 7.511 24.372 1.00 64.56 95 ILE A N 1
ATOM 735 C CA . ILE A 1 95 ? -3.883 8.859 24.628 1.00 64.56 95 ILE A CA 1
ATOM 736 C C . ILE A 1 95 ? -4.635 9.560 25.774 1.00 64.56 95 ILE A C 1
ATOM 738 O O . ILE A 1 95 ? -4.064 10.422 26.435 1.00 64.56 95 ILE A O 1
ATOM 742 N N . ALA A 1 96 ? -5.881 9.162 26.052 1.00 60.06 96 ALA A N 1
ATOM 743 C CA . ALA A 1 96 ? -6.711 9.744 27.108 1.00 60.06 96 ALA A CA 1
ATOM 744 C C . ALA A 1 96 ? -7.225 8.700 28.131 1.00 60.06 96 ALA A C 1
ATOM 746 O O . ALA A 1 96 ? -8.442 8.548 28.288 1.00 60.06 96 ALA A O 1
ATOM 747 N N . PRO A 1 97 ? -6.339 7.990 28.862 1.00 55.16 97 PRO A N 1
ATOM 748 C CA . PRO A 1 97 ? -6.733 7.076 29.935 1.00 55.16 97 PRO A CA 1
ATOM 749 C C . PRO A 1 97 ? -7.261 7.866 31.147 1.00 55.16 97 PRO A C 1
ATOM 751 O O . PRO A 1 97 ? -6.533 8.143 32.094 1.00 55.16 97 PRO A O 1
ATOM 754 N N . GLY A 1 98 ? -8.534 8.266 31.096 1.00 56.88 98 GLY A N 1
ATOM 755 C CA . GLY A 1 98 ? -9.203 9.019 32.163 1.00 56.88 98 GLY A CA 1
ATOM 756 C C . GLY A 1 98 ? -10.207 10.070 31.683 1.00 56.88 98 GLY A C 1
ATOM 757 O O . GLY A 1 98 ? -11.063 10.476 32.464 1.00 56.88 98 GLY A O 1
ATOM 758 N N . ILE A 1 99 ? -10.177 10.474 30.406 1.00 58.09 99 ILE A N 1
ATOM 759 C CA . ILE A 1 99 ? -11.253 11.300 29.839 1.00 58.09 99 ILE A CA 1
ATOM 760 C C . ILE A 1 99 ? -12.329 10.358 29.310 1.00 58.09 99 ILE A C 1
ATOM 762 O O . ILE A 1 99 ? -12.181 9.751 28.247 1.00 58.09 99 ILE A O 1
ATOM 766 N N . ALA A 1 100 ? -13.429 10.250 30.055 1.00 52.19 100 ALA A N 1
ATOM 767 C CA . ALA A 1 100 ? -14.653 9.644 29.558 1.00 52.19 100 ALA A CA 1
ATOM 768 C C . ALA A 1 100 ? -15.178 10.482 28.381 1.00 52.19 100 ALA A C 1
ATOM 770 O O . ALA A 1 100 ? -15.870 11.484 28.554 1.00 52.19 100 ALA A O 1
ATOM 771 N N . MET A 1 101 ? -14.822 10.076 27.162 1.00 53.88 101 MET A N 1
ATOM 772 C CA . MET A 1 101 ? -15.479 10.557 25.954 1.00 53.88 101 MET A CA 1
ATOM 773 C C . MET A 1 101 ? -16.923 10.060 26.002 1.00 53.88 101 MET A C 1
ATOM 775 O O . MET A 1 101 ? -17.191 8.919 25.623 1.00 53.88 101 MET A O 1
ATOM 779 N N . ASN A 1 102 ? -17.831 10.917 26.480 1.00 45.88 102 ASN A N 1
ATOM 780 C CA . ASN A 1 102 ? -19.278 10.693 26.530 1.00 45.88 102 ASN A CA 1
ATOM 781 C C . ASN A 1 102 ? -19.877 10.662 25.114 1.00 45.88 102 ASN A C 1
ATOM 783 O O . ASN A 1 102 ? -20.701 11.493 24.731 1.00 45.88 102 ASN A O 1
ATOM 787 N N . PHE A 1 103 ? -19.468 9.672 24.324 1.00 48.84 103 PHE A N 1
ATOM 788 C CA . PHE A 1 103 ? -20.220 9.214 23.173 1.00 48.84 103 PHE A CA 1
ATOM 789 C C . PHE A 1 103 ? -21.447 8.468 23.693 1.00 48.84 103 PHE A C 1
ATOM 791 O O . PHE A 1 103 ? -21.446 7.243 23.805 1.00 48.84 103 PHE A O 1
ATOM 798 N N . ASN A 1 104 ? -22.506 9.230 23.976 1.00 38.66 104 ASN A N 1
ATOM 799 C CA . ASN A 1 104 ? -23.866 8.713 24.087 1.00 38.66 104 ASN A CA 1
ATOM 800 C C . ASN A 1 104 ? -24.323 8.219 22.705 1.00 38.66 104 ASN A C 1
ATOM 802 O O . ASN A 1 104 ? -25.162 8.829 22.041 1.00 38.66 104 ASN A O 1
ATOM 806 N N . VAL A 1 105 ? -23.750 7.103 22.254 1.00 46.38 105 VAL A N 1
ATOM 807 C CA . VAL A 1 105 ? -24.389 6.262 21.249 1.00 46.38 105 VAL A CA 1
ATOM 808 C C . VAL A 1 105 ? -25.547 5.595 21.974 1.00 46.38 105 VAL A C 1
ATOM 810 O O . VAL A 1 105 ? -25.348 4.648 22.729 1.00 46.38 105 VAL A O 1
ATOM 813 N N . ASN A 1 106 ? -26.757 6.119 21.776 1.00 34.06 106 ASN A N 1
ATOM 814 C CA . ASN A 1 106 ? -27.971 5.466 22.249 1.00 34.06 106 ASN A CA 1
ATOM 815 C C . ASN A 1 106 ? -28.120 4.126 21.515 1.00 34.06 106 ASN A C 1
ATOM 817 O O . ASN A 1 106 ? -28.656 4.050 20.408 1.00 34.06 106 ASN A O 1
ATOM 821 N N . GLU A 1 107 ? -27.639 3.064 22.157 1.00 41.03 107 GLU A N 1
ATOM 822 C CA . GLU A 1 107 ? -27.632 1.682 21.663 1.00 41.03 107 GLU A CA 1
ATOM 823 C C . GLU A 1 107 ? -29.055 1.156 21.361 1.00 41.03 107 GLU A C 1
ATOM 825 O O . GLU A 1 107 ? -29.241 0.219 20.588 1.00 41.03 107 GLU A O 1
ATOM 830 N N . SER A 1 108 ? -30.080 1.850 21.868 1.00 37.44 108 SER A N 1
ATOM 831 C CA . SER A 1 108 ? -31.507 1.618 21.631 1.00 37.44 108 SER A CA 1
ATOM 832 C C . SER A 1 108 ? -32.037 1.997 20.235 1.00 37.44 108 SER A C 1
ATOM 834 O O . SER A 1 108 ? -33.196 1.702 19.951 1.00 37.44 108 SER A O 1
ATOM 836 N N . GLN A 1 109 ? -31.244 2.612 19.344 1.00 39.84 109 GLN A N 1
ATOM 837 C CA . GLN A 1 109 ? -31.673 2.911 17.958 1.00 39.84 109 GLN A CA 1
ATOM 838 C C . GLN A 1 109 ? -30.942 2.112 16.86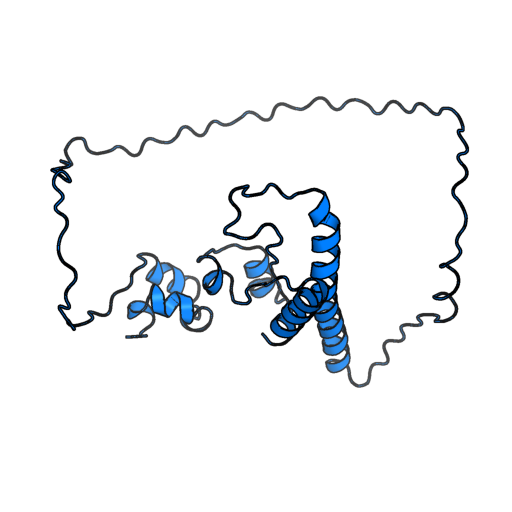4 1.00 39.84 109 GLN A C 1
ATOM 840 O O . GLN A 1 109 ? -31.310 2.200 15.694 1.00 39.84 109 GLN A O 1
ATOM 845 N N . ALA A 1 110 ? -29.963 1.270 17.213 1.00 37.78 110 ALA A N 1
ATOM 846 C CA . ALA A 1 110 ? -29.198 0.494 16.229 1.00 37.78 110 ALA A CA 1
ATOM 847 C C . ALA A 1 110 ? -29.904 -0.789 15.725 1.00 37.78 110 ALA A C 1
ATOM 849 O O . ALA A 1 110 ? -29.393 -1.444 14.818 1.00 37.78 110 ALA A O 1
ATOM 850 N N . GLN A 1 111 ? -31.063 -1.163 16.287 1.00 36.03 111 GLN A N 1
ATOM 851 C CA . GLN A 1 111 ? -31.725 -2.452 16.011 1.00 36.03 111 GLN A CA 1
ATOM 852 C C . GLN A 1 111 ? -33.021 -2.376 15.175 1.00 36.03 111 GLN A C 1
ATOM 854 O O . GLN A 1 111 ? -33.546 -3.420 14.800 1.00 36.03 111 GLN A O 1
ATOM 859 N N . SER A 1 112 ? -33.547 -1.190 14.833 1.00 34.38 112 SER A N 1
ATOM 860 C CA . SER A 1 112 ? -34.878 -1.063 14.193 1.00 34.38 112 SER A CA 1
ATOM 861 C C . SER A 1 112 ? -34.891 -0.830 12.673 1.00 34.38 112 SER A C 1
ATOM 863 O O . SER A 1 112 ? -35.967 -0.834 12.076 1.00 34.38 112 SER A O 1
ATOM 865 N N . LEU A 1 113 ? -33.734 -0.666 12.016 1.00 39.25 113 LEU A N 1
ATOM 866 C CA . LEU A 1 113 ? -33.650 -0.378 10.568 1.00 39.25 113 LEU A CA 1
ATOM 867 C C . LEU A 1 113 ? -33.249 -1.573 9.681 1.00 39.25 113 LEU A C 1
ATOM 869 O O . LEU A 1 113 ? -32.986 -1.401 8.493 1.00 39.25 113 LEU A O 1
ATOM 873 N N . PHE A 1 114 ? -33.316 -2.798 10.208 1.00 43.62 114 PHE A N 1
ATOM 874 C CA . PHE A 1 114 ? -33.392 -4.022 9.398 1.00 43.62 114 PHE A CA 1
ATOM 875 C C . PHE A 1 114 ? -34.847 -4.500 9.266 1.00 43.62 114 PHE A C 1
ATOM 877 O O . PHE A 1 114 ? -35.196 -5.600 9.685 1.00 43.62 114 PHE A O 1
ATOM 884 N N . SER A 1 115 ? -35.705 -3.665 8.668 1.00 32.44 115 SER A N 1
ATOM 885 C CA . SER A 1 115 ? -37.076 -4.046 8.301 1.00 32.44 115 SER A CA 1
ATOM 886 C C . SER A 1 115 ? -37.222 -4.148 6.783 1.00 32.44 115 SER A C 1
ATOM 888 O O . SER A 1 115 ? -36.988 -3.194 6.042 1.00 32.44 115 SER A O 1
ATOM 890 N N . THR A 1 116 ? -37.586 -5.336 6.309 1.00 47.38 116 THR A N 1
ATOM 891 C CA . THR A 1 116 ? -37.685 -5.691 4.890 1.00 47.38 116 THR A CA 1
ATOM 892 C C . THR A 1 116 ? -38.997 -5.201 4.263 1.00 47.38 116 THR A C 1
ATOM 894 O O . THR A 1 116 ? -39.935 -5.972 4.057 1.00 47.38 116 THR A O 1
ATOM 897 N N . SER A 1 117 ? -39.074 -3.924 3.874 1.00 35.12 117 SER A N 1
ATOM 898 C CA . SER A 1 117 ? -40.240 -3.366 3.166 1.00 35.12 117 SER A CA 1
ATOM 899 C C . SER A 1 117 ? -39.972 -3.058 1.685 1.00 35.12 117 SER A C 1
ATOM 901 O O . SER A 1 117 ? -39.641 -1.953 1.271 1.00 35.12 117 SER A O 1
ATOM 903 N N . ARG A 1 118 ? -40.173 -4.103 0.874 1.00 36.75 118 ARG A N 1
ATOM 904 C CA . ARG A 1 118 ? -40.810 -4.098 -0.461 1.00 36.75 118 ARG A CA 1
ATOM 905 C C . ARG A 1 118 ? -40.967 -2.710 -1.130 1.00 36.75 118 ARG A C 1
ATOM 907 O O . ARG A 1 118 ? -41.914 -1.981 -0.844 1.00 36.75 118 ARG A O 1
ATOM 914 N N . PHE A 1 119 ? -40.098 -2.393 -2.095 1.00 33.03 119 PHE A N 1
ATOM 915 C CA . PHE A 1 119 ? -40.292 -1.245 -2.989 1.00 33.03 119 PHE A CA 1
ATOM 916 C C . PHE A 1 119 ? -41.582 -1.409 -3.808 1.00 33.03 119 PHE A C 1
ATOM 918 O O . PHE A 1 119 ? -41.691 -2.329 -4.617 1.00 33.03 119 PHE A O 1
ATOM 925 N N . SER A 1 120 ? -42.518 -0.474 -3.646 1.00 30.94 120 SER A N 1
ATOM 926 C CA . SER A 1 120 ? -43.645 -0.271 -4.564 1.00 30.94 120 SER A CA 1
ATOM 927 C C . SER A 1 120 ? -43.383 0.986 -5.399 1.00 30.94 120 SER A C 1
ATOM 929 O O . SER A 1 120 ? -43.112 2.039 -4.817 1.00 30.94 120 SER A O 1
ATOM 931 N N . PRO A 1 121 ? -43.467 0.935 -6.739 1.00 39.03 121 PRO A N 1
ATOM 932 C CA . PRO A 1 121 ? -43.232 2.107 -7.568 1.00 39.03 121 PRO A CA 1
ATOM 933 C C . PRO A 1 121 ? -44.452 3.035 -7.518 1.00 39.03 121 PRO A C 1
ATOM 935 O O . PRO A 1 121 ? -45.533 2.675 -7.983 1.00 39.03 121 PRO A O 1
ATOM 938 N N . ARG A 1 122 ? -44.284 4.259 -7.004 1.00 31.38 122 ARG A N 1
ATOM 939 C CA . ARG A 1 122 ? -45.236 5.352 -7.249 1.00 31.38 122 ARG A CA 1
ATOM 940 C C . ARG A 1 122 ? -44.609 6.411 -8.139 1.00 31.38 122 ARG A C 1
ATOM 942 O O . ARG A 1 122 ? -43.853 7.270 -7.699 1.00 31.38 122 ARG A O 1
ATOM 949 N N . PHE A 1 123 ? -44.977 6.317 -9.408 1.00 41.06 123 PHE A N 1
ATOM 950 C CA . PHE A 1 123 ? -44.826 7.371 -10.396 1.00 41.06 123 PHE A CA 1
ATOM 951 C C . PHE A 1 123 ? -45.653 8.587 -9.946 1.00 41.06 123 PHE A C 1
ATOM 953 O O . PHE A 1 123 ? -46.842 8.444 -9.662 1.00 41.06 123 PHE A O 1
ATOM 960 N N . SER A 1 124 ? -45.048 9.773 -9.880 1.00 33.66 124 SER A N 1
ATOM 961 C CA . SER A 1 124 ? -45.785 11.036 -9.792 1.00 33.66 124 SER A CA 1
ATOM 962 C C . SER A 1 124 ? -45.098 12.093 -10.646 1.00 33.66 124 SER A C 1
ATOM 964 O O . SER A 1 124 ? -43.872 12.153 -10.735 1.00 33.66 124 SER A O 1
ATOM 966 N N . SER A 1 125 ? -45.915 12.866 -11.346 1.00 35.41 125 SER A N 1
ATOM 967 C CA . SER A 1 125 ? -45.529 13.609 -12.539 1.00 35.41 125 SER A CA 1
ATOM 968 C C . SER A 1 125 ? -44.949 14.992 -12.237 1.00 35.41 125 SER A C 1
ATOM 970 O O . SER A 1 125 ? -45.521 15.742 -11.458 1.00 35.41 125 SER A O 1
ATOM 972 N N . LYS A 1 126 ? -43.921 15.365 -13.012 1.00 40.09 126 LYS A N 1
ATOM 973 C CA . LYS A 1 126 ? -43.565 16.742 -13.418 1.00 40.09 126 LYS A CA 1
ATOM 974 C C . LYS A 1 126 ? -43.386 17.803 -12.312 1.00 40.09 126 LYS A C 1
ATOM 976 O O . LYS A 1 126 ? -44.334 18.486 -11.943 1.00 40.09 126 LYS A O 1
ATOM 981 N N . ILE A 1 127 ? -42.126 18.158 -12.054 1.00 34.88 127 ILE A N 1
ATOM 982 C CA . ILE A 1 127 ? -41.703 19.569 -12.141 1.00 34.88 127 ILE A CA 1
ATOM 983 C C . ILE A 1 127 ? -40.500 19.626 -13.088 1.00 34.88 127 ILE A C 1
ATOM 985 O O . ILE A 1 127 ? -39.508 18.931 -12.881 1.00 34.88 127 ILE A O 1
ATOM 989 N N . ILE A 1 128 ? -40.612 20.417 -14.157 1.00 37.84 128 ILE A N 1
ATOM 990 C CA . ILE A 1 128 ? -39.510 20.685 -15.086 1.00 37.84 128 ILE A CA 1
ATOM 991 C C . ILE A 1 128 ? -38.809 21.948 -14.593 1.00 37.84 128 ILE A C 1
ATOM 993 O O . ILE A 1 128 ? -39.287 23.053 -14.836 1.00 37.84 128 ILE A O 1
ATOM 997 N N . THR A 1 129 ? -37.670 21.785 -13.925 1.00 32.31 129 THR A N 1
ATOM 998 C CA . THR A 1 129 ? -36.748 22.895 -13.659 1.00 32.31 129 THR A CA 1
ATOM 999 C C . THR A 1 129 ? -35.642 22.847 -14.703 1.00 32.31 129 THR A C 1
ATOM 1001 O O . THR A 1 129 ? -34.733 22.022 -14.627 1.00 32.31 129 THR A O 1
ATOM 1004 N N . THR A 1 130 ? -35.722 23.723 -15.704 1.00 37.03 130 THR A N 1
ATOM 1005 C CA . THR A 1 130 ? -34.660 23.903 -16.698 1.00 37.03 130 THR A CA 1
ATOM 1006 C C . THR A 1 130 ? -33.442 24.548 -16.039 1.00 37.03 130 THR A C 1
ATOM 1008 O O . THR A 1 130 ? -33.414 25.762 -15.837 1.00 37.03 130 THR A O 1
ATOM 1011 N N . ALA A 1 131 ? -32.427 23.749 -15.711 1.00 40.25 131 ALA A N 1
ATOM 1012 C CA . ALA A 1 131 ? -31.117 24.282 -15.353 1.00 40.25 131 ALA A CA 1
ATOM 1013 C C . ALA A 1 131 ? -30.488 24.967 -16.587 1.00 40.25 131 ALA A C 1
ATOM 1015 O O . ALA A 1 131 ? -30.518 24.384 -17.676 1.00 40.25 131 ALA A O 1
ATOM 1016 N N . PRO A 1 132 ? -29.927 26.185 -16.462 1.00 39.53 132 PRO A N 1
ATOM 1017 C CA . PRO A 1 132 ? -29.281 26.852 -17.583 1.00 39.53 132 PRO A CA 1
ATOM 1018 C C . PRO A 1 132 ? -28.014 26.096 -17.996 1.00 39.53 132 PRO A C 1
ATOM 1020 O O . PRO A 1 132 ? -27.156 25.777 -17.173 1.00 39.53 132 PRO A O 1
ATOM 1023 N N . LEU A 1 133 ? -27.896 25.831 -19.296 1.00 38.47 133 LEU A N 1
ATOM 1024 C CA . LEU A 1 133 ? -26.748 25.155 -19.886 1.00 38.47 133 LEU A CA 1
ATOM 1025 C C . LEU A 1 133 ? -25.519 26.081 -19.822 1.00 38.47 133 LEU A C 1
ATOM 1027 O O . LEU A 1 133 ? -25.379 26.985 -20.650 1.00 38.47 133 LEU A O 1
ATOM 1031 N N . LEU A 1 134 ? -24.617 25.873 -18.854 1.00 36.97 134 LEU A N 1
ATOM 1032 C CA . LEU A 1 134 ? -23.314 26.540 -18.881 1.00 36.97 134 LEU A CA 1
ATOM 1033 C C . LEU A 1 134 ? -22.555 26.069 -20.128 1.00 36.97 134 LEU A C 1
ATOM 1035 O O . LEU A 1 134 ? -22.173 24.904 -20.236 1.00 36.97 134 LEU A O 1
ATOM 1039 N N . LYS A 1 135 ? -22.337 26.985 -21.076 1.00 40.97 135 LYS A N 1
ATOM 1040 C CA . LYS A 1 135 ? -21.448 26.743 -22.217 1.00 40.97 135 LYS A CA 1
ATOM 1041 C C . LYS A 1 135 ? -20.047 26.404 -21.691 1.00 40.97 135 LYS A C 1
ATOM 1043 O O . LYS A 1 135 ? -19.570 27.123 -20.810 1.00 40.97 135 LYS A O 1
ATOM 1048 N N . PRO A 1 136 ? -19.348 25.401 -22.252 1.00 37.31 136 PRO A N 1
ATOM 1049 C CA . PRO A 1 136 ? -17.933 25.219 -21.974 1.00 37.31 136 PRO A CA 1
ATOM 1050 C C . PRO A 1 136 ? -17.191 26.475 -22.435 1.00 37.31 136 PRO A C 1
ATOM 1052 O O . PRO A 1 136 ? -17.200 26.803 -23.623 1.00 37.31 136 PRO A O 1
ATOM 1055 N N . GLN A 1 137 ? -16.562 27.195 -21.508 1.00 35.34 137 GLN A N 1
ATOM 1056 C CA . GLN A 1 137 ? -15.558 28.177 -21.893 1.00 35.34 137 GLN A CA 1
ATOM 1057 C C . GLN A 1 137 ? -14.340 27.400 -22.385 1.00 35.34 137 GLN A C 1
ATOM 1059 O O . GLN A 1 137 ? -13.762 26.604 -21.644 1.00 35.34 137 GLN A O 1
ATOM 1064 N N . ALA A 1 138 ? -13.982 27.598 -23.652 1.00 39.38 138 ALA A N 1
ATOM 1065 C CA . ALA A 1 138 ? -12.788 27.006 -24.225 1.00 39.38 138 ALA A CA 1
ATOM 1066 C C . ALA A 1 138 ? -11.558 27.613 -23.538 1.00 39.38 138 ALA A C 1
ATOM 1068 O O . ALA A 1 138 ? -11.156 28.736 -23.842 1.00 39.38 138 ALA A O 1
ATOM 1069 N N . ILE A 1 139 ? -10.969 26.868 -22.602 1.00 40.47 139 ILE A N 1
ATOM 1070 C CA . ILE A 1 139 ? -9.635 27.172 -22.091 1.00 40.47 139 ILE A CA 1
ATOM 1071 C C . ILE A 1 139 ? -8.682 27.021 -23.285 1.00 40.47 139 ILE A C 1
ATOM 1073 O O . ILE A 1 139 ? -8.694 25.959 -23.918 1.00 40.47 139 ILE A O 1
ATOM 1077 N N . PRO A 1 140 ? -7.882 28.042 -23.639 1.00 34.88 140 PRO A N 1
ATOM 1078 C CA . PRO A 1 140 ? -6.923 27.902 -24.720 1.00 34.88 140 PRO A CA 1
ATOM 1079 C C . PRO A 1 140 ? -5.928 26.804 -24.350 1.00 34.88 140 PRO A C 1
ATOM 1081 O O . PRO A 1 140 ? -5.227 26.896 -23.340 1.00 34.88 140 PRO A O 1
ATOM 1084 N N . ILE A 1 141 ? -5.860 25.765 -25.184 1.00 33.22 141 ILE A N 1
ATOM 1085 C CA . ILE A 1 141 ? -4.793 24.773 -25.111 1.00 33.22 141 ILE A CA 1
ATOM 1086 C C . ILE A 1 141 ? -3.506 25.515 -25.461 1.00 33.22 141 ILE A C 1
ATOM 1088 O O . ILE A 1 141 ? -3.192 25.716 -26.636 1.00 33.22 141 ILE A O 1
ATOM 1092 N N . ILE A 1 142 ? -2.755 25.927 -24.439 1.00 33.22 142 ILE A N 1
ATOM 1093 C CA . ILE A 1 142 ? -1.350 26.272 -24.615 1.00 33.22 142 ILE A CA 1
ATOM 1094 C C . ILE A 1 142 ? -0.656 24.956 -24.944 1.00 33.22 142 ILE A C 1
ATOM 1096 O O . ILE A 1 142 ? -0.248 24.200 -24.063 1.00 33.22 142 ILE A O 1
ATOM 1100 N N . SER A 1 143 ? -0.565 24.682 -26.244 1.00 35.62 143 SER A N 1
ATOM 1101 C CA . SER A 1 143 ? 0.390 23.734 -26.786 1.00 35.62 143 SER A CA 1
ATOM 1102 C C . SER A 1 143 ? 1.770 24.241 -26.387 1.00 35.62 143 SER A C 1
ATOM 1104 O O . SER A 1 143 ? 2.335 25.117 -27.044 1.00 35.62 143 SER A O 1
ATOM 1106 N N . GLN A 1 144 ? 2.294 23.734 -25.269 1.00 35.25 144 GLN A N 1
ATOM 1107 C CA . GLN A 1 144 ? 3.726 23.781 -25.045 1.00 35.25 144 GLN A CA 1
ATOM 1108 C C . GLN A 1 144 ? 4.330 22.920 -26.143 1.00 35.25 144 GLN A C 1
ATOM 1110 O O . GLN A 1 144 ? 4.310 21.689 -26.084 1.00 35.25 144 GLN A O 1
ATOM 1115 N N . SER A 1 145 ? 4.817 23.598 -27.180 1.00 37.72 145 SER A N 1
ATOM 1116 C CA . SER A 1 145 ? 5.728 23.001 -28.131 1.00 37.72 145 SER A CA 1
ATOM 1117 C C . SER A 1 145 ? 6.808 22.284 -27.335 1.00 37.72 145 SER A C 1
ATOM 1119 O O . SER A 1 145 ? 7.420 22.860 -26.433 1.00 37.72 145 SER A O 1
ATOM 1121 N N . MET A 1 146 ?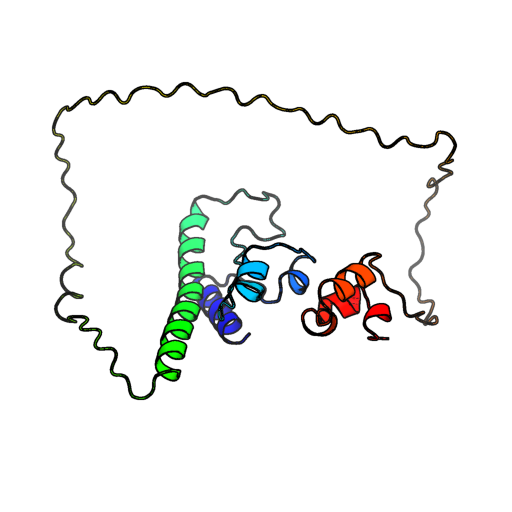 7.035 21.015 -27.669 1.00 33.44 146 MET A N 1
ATOM 1122 C CA . MET A 1 146 ? 8.240 20.315 -27.252 1.00 33.44 146 MET A CA 1
ATOM 1123 C C . MET A 1 146 ? 9.411 21.195 -27.687 1.00 33.44 146 MET A C 1
ATOM 1125 O O . MET A 1 146 ? 9.696 21.294 -28.883 1.00 33.44 146 MET A O 1
ATOM 1129 N N . ILE A 1 147 ? 10.044 21.888 -26.735 1.00 36.31 147 ILE A N 1
ATOM 1130 C CA . ILE A 1 147 ? 11.276 22.620 -27.002 1.00 36.31 147 ILE A CA 1
ATOM 1131 C C . ILE A 1 147 ? 12.274 21.543 -27.385 1.00 36.31 147 ILE A C 1
ATOM 1133 O O . ILE A 1 147 ? 12.718 20.770 -26.537 1.00 36.31 147 ILE A O 1
ATOM 1137 N N . GLY A 1 148 ? 12.556 21.456 -28.684 1.00 30.69 148 GLY A N 1
ATOM 1138 C CA . GLY A 1 148 ? 13.494 20.489 -29.216 1.00 30.69 148 GLY A CA 1
ATOM 1139 C C . GLY A 1 148 ? 14.837 20.702 -28.542 1.00 30.69 148 GLY A C 1
ATOM 1140 O O . GLY A 1 148 ? 15.524 21.690 -28.815 1.00 30.69 148 GLY A O 1
ATOM 1141 N N . SER A 1 149 ? 15.213 19.772 -27.666 1.00 35.25 149 SER A N 1
ATOM 1142 C CA . SER A 1 149 ? 16.591 19.619 -27.232 1.00 35.25 149 SER A CA 1
ATOM 1143 C C . SER A 1 149 ? 17.426 19.474 -28.499 1.00 35.25 149 SER A C 1
ATOM 1145 O O . SER A 1 149 ? 17.243 18.546 -29.285 1.00 35.25 149 SER A O 1
ATOM 1147 N N . ARG A 1 150 ? 18.287 20.465 -28.739 1.00 32.75 150 ARG A N 1
ATOM 1148 C CA . ARG A 1 150 ? 19.140 20.541 -29.923 1.00 32.75 150 ARG A CA 1
ATOM 1149 C C . ARG A 1 150 ? 20.139 19.387 -29.866 1.00 32.75 150 ARG A C 1
ATOM 1151 O O . ARG A 1 150 ? 21.174 19.508 -29.219 1.00 32.75 150 ARG A O 1
ATOM 1158 N N . ILE A 1 151 ? 19.795 18.271 -30.503 1.00 36.94 151 ILE A N 1
ATOM 1159 C CA . ILE A 1 151 ? 20.692 17.126 -30.660 1.00 36.94 151 ILE A CA 1
ATOM 1160 C C . ILE A 1 151 ? 21.854 17.577 -31.549 1.00 36.94 151 ILE A C 1
ATOM 1162 O O . ILE A 1 151 ? 21.642 18.090 -32.648 1.00 36.94 151 ILE A O 1
ATOM 1166 N N . ASP A 1 152 ? 23.072 17.412 -31.040 1.00 36.66 152 ASP A N 1
ATOM 1167 C CA . ASP A 1 152 ? 24.310 17.622 -31.788 1.00 36.66 152 ASP A CA 1
ATOM 1168 C C . ASP A 1 152 ? 24.363 16.639 -32.980 1.00 36.66 152 ASP A C 1
ATOM 1170 O O . ASP A 1 152 ? 24.244 15.429 -32.757 1.00 36.66 152 ASP A O 1
ATOM 1174 N N . PRO A 1 153 ? 24.531 17.106 -34.234 1.00 36.94 153 PRO A N 1
ATOM 1175 C CA . PRO A 1 153 ? 24.574 16.230 -35.405 1.00 36.94 153 PRO A CA 1
ATOM 1176 C C . PRO A 1 153 ? 25.724 15.207 -35.429 1.00 36.94 153 PRO A C 1
ATOM 1178 O O . PRO A 1 153 ? 25.679 14.296 -36.253 1.00 36.94 153 PRO A O 1
ATOM 1181 N N . ASN A 1 154 ? 26.744 15.337 -34.570 1.00 40.25 154 ASN A N 1
ATOM 1182 C CA . ASN A 1 154 ? 27.996 14.576 -34.672 1.00 40.25 154 ASN A CA 1
ATOM 1183 C C . ASN A 1 154 ? 28.195 13.455 -33.631 1.00 40.25 154 ASN A C 1
ATOM 1185 O O . ASN A 1 154 ? 29.319 12.974 -33.471 1.00 40.25 154 ASN A O 1
ATOM 1189 N N . HIS A 1 155 ? 27.147 12.968 -32.953 1.00 38.72 155 HIS A N 1
ATOM 1190 C CA . HIS A 1 155 ? 27.275 11.749 -32.135 1.00 38.72 155 HIS A CA 1
ATOM 1191 C C . HIS A 1 155 ? 26.972 10.477 -32.947 1.00 38.72 155 HIS A C 1
ATOM 1193 O O . HIS A 1 155 ? 25.818 10.108 -33.173 1.00 38.72 155 HIS A O 1
ATOM 1199 N N . GLN A 1 156 ? 28.036 9.814 -33.412 1.00 34.66 156 GLN A N 1
ATOM 1200 C CA . GLN A 1 156 ? 27.965 8.597 -34.223 1.00 34.66 156 GLN A CA 1
ATOM 1201 C C . GLN A 1 156 ? 27.469 7.391 -33.407 1.00 34.66 156 GLN A C 1
ATOM 1203 O O . GLN A 1 156 ? 28.088 6.993 -32.422 1.00 34.66 156 GLN A O 1
ATOM 1208 N N . TRP A 1 157 ? 26.385 6.757 -33.862 1.00 32.62 157 TRP A N 1
ATOM 1209 C CA . TRP A 1 157 ? 25.878 5.499 -33.303 1.00 32.62 157 TRP A CA 1
ATOM 1210 C C . TRP A 1 157 ? 26.407 4.292 -34.083 1.00 32.62 157 TRP A C 1
ATOM 1212 O O . TRP A 1 157 ? 25.723 3.757 -34.959 1.00 32.62 157 TRP A O 1
ATOM 1222 N N . GLU A 1 158 ? 27.613 3.829 -33.760 1.00 32.44 158 GLU A N 1
ATOM 1223 C CA . GLU A 1 158 ? 28.150 2.610 -34.368 1.00 32.44 158 GLU A CA 1
ATOM 1224 C C . GLU A 1 158 ? 27.683 1.322 -33.657 1.00 32.44 158 GLU A C 1
ATOM 1226 O O . GLU A 1 158 ? 28.075 0.992 -32.543 1.00 32.44 158 GLU A O 1
ATOM 1231 N N . ASN A 1 159 ? 26.894 0.540 -34.400 1.00 34.62 159 ASN A N 1
ATOM 1232 C CA . ASN A 1 159 ? 26.946 -0.926 -34.442 1.00 34.62 159 ASN A CA 1
ATOM 1233 C C . ASN A 1 159 ? 26.599 -1.747 -33.178 1.00 34.62 159 ASN A C 1
ATOM 1235 O O . ASN A 1 159 ? 27.424 -2.484 -32.646 1.00 34.62 159 ASN A O 1
ATOM 1239 N N . LEU A 1 160 ? 25.299 -1.853 -32.868 1.00 38.81 160 LEU A N 1
ATOM 1240 C CA . LEU A 1 160 ? 24.729 -3.059 -32.234 1.00 38.81 160 LEU A CA 1
ATOM 1241 C C . LEU A 1 160 ? 24.093 -3.994 -33.279 1.00 38.81 160 LEU A C 1
ATOM 1243 O O . LEU A 1 160 ? 22.876 -4.188 -33.317 1.00 38.81 160 LEU A O 1
ATOM 1247 N N . ARG A 1 161 ? 24.923 -4.597 -34.145 1.00 42.25 161 ARG A N 1
ATOM 1248 C CA . ARG A 1 161 ? 24.464 -5.587 -35.138 1.00 42.25 161 ARG A CA 1
ATOM 1249 C C . ARG A 1 161 ? 25.390 -6.800 -35.290 1.00 42.25 161 ARG A C 1
ATOM 1251 O O . ARG A 1 161 ? 25.867 -7.067 -36.382 1.00 42.25 161 ARG A O 1
ATOM 1258 N N . THR A 1 162 ? 25.529 -7.596 -34.230 1.00 35.94 162 THR A N 1
ATOM 1259 C CA . THR A 1 162 ? 25.792 -9.052 -34.308 1.00 35.94 162 THR A CA 1
ATOM 1260 C C . THR A 1 162 ? 25.466 -9.721 -32.967 1.00 35.94 162 THR A C 1
ATOM 1262 O O . THR A 1 162 ? 26.021 -9.374 -31.931 1.00 35.94 162 THR A O 1
ATOM 1265 N N . LYS A 1 163 ? 24.581 -10.726 -32.977 1.00 39.59 163 LYS A N 1
ATOM 1266 C CA . LYS A 1 163 ? 24.494 -11.734 -31.904 1.00 39.59 163 LYS A CA 1
ATOM 1267 C C . LYS A 1 163 ? 25.233 -12.988 -32.362 1.00 39.59 163 LYS A C 1
ATOM 1269 O O . LYS A 1 163 ? 25.077 -13.376 -33.518 1.00 39.59 163 LYS A O 1
ATOM 1274 N N . PRO A 1 164 ? 25.865 -13.707 -31.430 1.00 35.88 164 PRO A N 1
ATOM 1275 C CA . PRO A 1 164 ? 25.628 -15.145 -31.366 1.00 35.88 164 PRO A CA 1
ATOM 1276 C C . PRO A 1 164 ? 25.053 -15.575 -30.006 1.00 35.88 164 PRO A C 1
ATOM 1278 O O . PRO A 1 164 ? 25.222 -14.918 -28.981 1.00 35.88 164 PRO A O 1
ATOM 1281 N N . ARG A 1 165 ? 24.326 -16.699 -30.007 1.00 45.59 165 ARG A N 1
ATOM 1282 C CA . ARG A 1 165 ? 24.015 -17.479 -28.791 1.00 45.59 165 ARG A CA 1
ATOM 1283 C C . ARG A 1 165 ? 25.260 -18.286 -28.374 1.00 45.59 165 ARG A C 1
ATOM 1285 O O . ARG A 1 165 ? 26.154 -18.450 -29.193 1.00 45.59 165 ARG A O 1
ATOM 1292 N N . VAL A 1 166 ? 25.218 -18.886 -27.171 1.00 40.78 166 VAL A N 1
ATOM 1293 C CA . VAL A 1 166 ? 26.299 -19.642 -26.476 1.00 40.78 166 VAL A CA 1
ATOM 1294 C C . VAL A 1 166 ? 27.238 -18.697 -25.688 1.00 40.78 166 VAL A C 1
ATOM 1296 O O . VAL A 1 166 ? 27.644 -17.679 -26.222 1.00 40.78 166 VAL A O 1
ATOM 1299 N N . ALA A 1 167 ? 27.584 -18.902 -24.406 1.00 35.56 167 ALA A N 1
ATOM 1300 C CA . ALA A 1 167 ? 27.312 -20.007 -23.472 1.00 35.56 167 ALA A CA 1
ATOM 1301 C C . ALA A 1 167 ? 26.972 -19.513 -22.047 1.00 35.56 167 ALA A C 1
ATOM 1303 O O . ALA A 1 167 ? 27.344 -18.418 -21.637 1.00 35.56 167 ALA A O 1
ATOM 1304 N N . ARG A 1 168 ? 26.341 -20.376 -21.240 1.00 55.75 168 ARG A N 1
ATOM 1305 C CA . ARG A 1 168 ? 26.142 -20.175 -19.794 1.00 55.75 168 ARG A CA 1
ATOM 1306 C C . ARG A 1 168 ? 27.271 -20.894 -19.036 1.00 55.75 168 ARG A C 1
ATOM 1308 O O . ARG A 1 168 ? 27.210 -22.116 -18.935 1.00 55.75 168 ARG A O 1
ATOM 1315 N N . ARG A 1 169 ? 28.272 -20.190 -18.485 1.00 41.62 169 ARG A N 1
ATOM 1316 C CA . ARG A 1 169 ? 29.190 -20.729 -17.448 1.00 41.62 169 ARG A CA 1
ATOM 1317 C C . ARG A 1 169 ? 29.855 -19.620 -16.616 1.00 41.62 169 ARG A C 1
ATOM 1319 O O . ARG A 1 169 ? 30.100 -18.528 -17.105 1.00 41.62 169 ARG A O 1
ATOM 1326 N N . LYS A 1 170 ? 30.064 -19.923 -15.330 1.00 50.22 170 LYS A N 1
ATOM 1327 C CA . LYS A 1 170 ? 30.444 -19.009 -14.236 1.00 50.22 170 LYS A CA 1
ATOM 1328 C C . LYS A 1 170 ? 31.813 -18.347 -14.435 1.00 50.22 170 LYS A C 1
ATOM 1330 O O . LYS A 1 170 ? 32.809 -19.059 -14.442 1.00 50.22 170 LYS A O 1
ATOM 1335 N N . ILE A 1 171 ? 31.839 -17.015 -14.442 1.00 41.94 171 ILE A N 1
ATOM 1336 C CA . ILE A 1 171 ? 32.992 -16.120 -14.212 1.00 41.94 171 ILE A CA 1
ATOM 1337 C C . ILE A 1 171 ? 32.395 -14.723 -13.914 1.00 41.94 171 ILE A C 1
ATOM 1339 O O . ILE A 1 171 ? 31.456 -14.343 -14.606 1.00 41.94 171 ILE A O 1
ATOM 1343 N N . LEU A 1 172 ? 32.785 -13.933 -12.901 1.00 40.88 172 LEU A N 1
ATOM 1344 C CA . LEU A 1 172 ? 33.701 -14.123 -11.758 1.00 40.88 172 LEU A CA 1
ATOM 1345 C C . LEU A 1 172 ? 33.031 -13.622 -10.447 1.00 40.88 172 LEU A C 1
ATOM 1347 O O . LEU A 1 172 ? 32.038 -12.900 -10.494 1.00 40.88 172 LEU A O 1
ATOM 1351 N N . GLN A 1 173 ? 33.619 -13.902 -9.275 1.00 52.56 173 GLN A N 1
ATOM 1352 C CA . GLN A 1 173 ? 33.569 -12.961 -8.141 1.0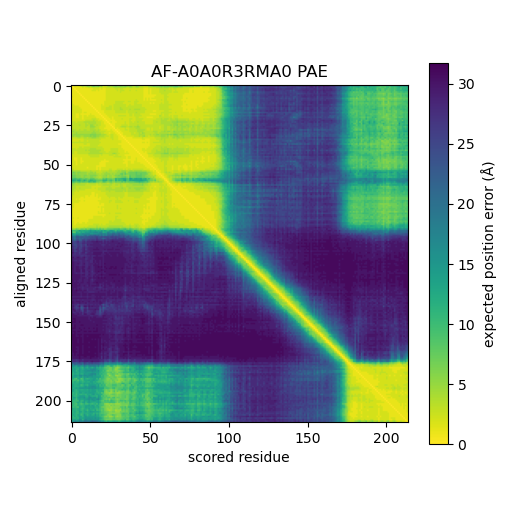0 52.56 173 GLN A CA 1
ATOM 1353 C C . GLN A 1 173 ? 34.616 -11.868 -8.406 1.00 52.56 173 GLN A C 1
ATOM 1355 O O . GLN A 1 173 ? 35.787 -12.046 -8.088 1.00 52.56 173 GLN A O 1
ATOM 1360 N N . GLN A 1 174 ? 34.219 -10.767 -9.043 1.00 46.19 174 GLN A N 1
ATOM 1361 C CA . GLN A 1 174 ? 35.084 -9.598 -9.240 1.00 46.19 174 GLN A CA 1
ATOM 1362 C C . GLN A 1 174 ? 34.757 -8.509 -8.219 1.00 46.19 174 GLN A C 1
ATOM 1364 O O . GLN A 1 174 ? 33.604 -8.387 -7.802 1.00 46.19 174 GLN A O 1
ATOM 1369 N N . ASN A 1 175 ? 35.785 -7.742 -7.833 1.00 54.66 175 ASN A N 1
ATOM 1370 C CA . ASN A 1 175 ? 35.715 -6.610 -6.907 1.00 54.66 175 ASN A CA 1
ATOM 1371 C C . ASN A 1 175 ? 34.434 -5.796 -7.120 1.00 54.66 175 ASN A C 1
ATOM 1373 O O . ASN A 1 175 ? 34.301 -5.087 -8.119 1.00 54.66 175 ASN A O 1
ATOM 1377 N N . LYS A 1 176 ? 33.495 -5.888 -6.172 1.00 65.56 176 LYS A N 1
ATOM 1378 C CA . LYS A 1 176 ? 32.310 -5.032 -6.162 1.00 65.56 176 LYS A CA 1
ATOM 1379 C C . LYS A 1 176 ? 32.746 -3.628 -5.771 1.00 65.56 176 LYS A C 1
ATOM 1381 O O . LYS A 1 176 ? 32.755 -3.293 -4.591 1.00 65.56 176 LYS A O 1
ATOM 1386 N N . VAL A 1 177 ? 33.126 -2.831 -6.766 1.00 80.12 177 VAL A N 1
ATOM 1387 C CA . VAL A 1 177 ? 33.280 -1.386 -6.598 1.00 80.12 177 VAL A CA 1
ATOM 1388 C C . VAL A 1 177 ? 31.943 -0.865 -6.078 1.00 80.12 177 VAL A C 1
ATOM 1390 O O . VAL A 1 177 ? 30.910 -1.068 -6.720 1.00 80.12 177 VAL A O 1
ATOM 1393 N N . CYS A 1 178 ? 31.949 -0.275 -4.885 1.00 88.25 178 CYS A N 1
ATOM 1394 C CA . CYS A 1 178 ? 30.750 0.315 -4.314 1.00 88.25 178 CYS A CA 1
ATOM 1395 C C . CYS A 1 178 ? 30.408 1.557 -5.142 1.00 88.25 178 CYS A C 1
ATOM 1397 O O . CYS A 1 178 ? 31.176 2.515 -5.178 1.00 88.25 178 CYS A O 1
ATOM 1399 N N . VAL A 1 179 ? 29.288 1.513 -5.860 1.00 90.88 179 VAL A N 1
ATOM 1400 C CA . VAL A 1 179 ? 28.810 2.610 -6.706 1.00 90.88 179 VAL A CA 1
ATOM 1401 C C . VAL A 1 179 ? 27.318 2.803 -6.505 1.00 90.88 179 VAL A C 1
ATOM 1403 O O . VAL A 1 179 ? 26.585 1.864 -6.183 1.00 90.88 179 VAL A O 1
ATOM 1406 N N . ASP A 1 180 ? 26.871 4.031 -6.718 1.00 94.44 180 ASP A N 1
ATOM 1407 C CA . ASP A 1 180 ? 25.455 4.348 -6.807 1.00 94.44 180 ASP A CA 1
ATOM 1408 C C . ASP A 1 180 ? 24.948 4.012 -8.215 1.00 94.44 180 ASP A C 1
ATOM 1410 O O . ASP A 1 180 ? 25.620 4.277 -9.210 1.00 94.44 180 ASP A O 1
ATOM 1414 N N . ILE A 1 181 ? 23.768 3.396 -8.297 1.00 92.69 181 ILE A N 1
ATOM 1415 C CA . ILE A 1 181 ? 23.096 3.081 -9.566 1.00 92.69 181 ILE A CA 1
ATOM 1416 C C . ILE A 1 181 ? 22.289 4.296 -10.045 1.00 92.69 181 ILE A C 1
ATOM 1418 O O . ILE A 1 181 ? 22.202 4.553 -11.245 1.00 92.69 181 ILE A O 1
ATOM 1422 N N . SER A 1 182 ? 21.704 5.058 -9.114 1.00 90.00 182 SER A N 1
ATOM 1423 C CA . SER A 1 182 ? 20.942 6.264 -9.435 1.00 90.00 182 SER A CA 1
ATOM 1424 C C . SER A 1 182 ? 21.835 7.513 -9.417 1.00 90.00 182 SER A C 1
ATOM 1426 O O . SER A 1 182 ? 22.490 7.773 -8.407 1.00 90.00 182 SER A O 1
ATOM 1428 N N . PRO A 1 183 ? 21.800 8.370 -10.457 1.00 92.94 183 PRO A N 1
ATOM 1429 C CA . PRO A 1 183 ? 22.497 9.659 -10.435 1.00 92.94 183 PRO A CA 1
ATOM 1430 C C . PRO A 1 183 ? 21.874 10.660 -9.442 1.00 92.94 183 PRO A C 1
ATOM 1432 O O . PRO A 1 183 ? 22.471 11.689 -9.143 1.00 92.94 183 PRO A O 1
ATOM 1435 N N . TRP A 1 184 ? 20.682 10.369 -8.909 1.00 90.50 184 TRP A N 1
ATOM 1436 C CA . TRP A 1 184 ? 19.919 11.263 -8.030 1.00 90.50 184 TRP A CA 1
ATOM 1437 C C . TRP A 1 184 ? 20.205 11.079 -6.533 1.00 90.50 184 TRP A C 1
ATOM 1439 O O . TRP A 1 184 ? 19.652 11.818 -5.720 1.00 90.50 184 TRP A O 1
ATOM 1449 N N . CYS A 1 185 ? 21.058 10.124 -6.144 1.00 92.88 185 CYS A N 1
ATOM 1450 C CA . CYS A 1 185 ? 21.313 9.797 -4.735 1.00 92.88 185 CYS A CA 1
ATOM 1451 C C . CYS A 1 185 ? 21.746 11.007 -3.897 1.00 92.88 185 CYS A C 1
ATOM 1453 O O . CYS A 1 185 ? 21.219 11.217 -2.805 1.00 92.88 185 CYS A O 1
ATOM 1455 N N . ILE A 1 186 ? 22.633 11.846 -4.443 1.00 93.62 186 ILE A N 1
ATOM 1456 C CA . ILE A 1 186 ? 23.075 13.098 -3.814 1.00 93.62 186 ILE A CA 1
ATOM 1457 C C . ILE A 1 186 ? 21.876 14.033 -3.594 1.00 93.62 186 ILE A C 1
ATOM 1459 O O . ILE A 1 186 ? 21.645 14.487 -2.474 1.00 93.62 186 ILE A O 1
ATOM 1463 N N . SER A 1 187 ? 21.062 14.276 -4.626 1.00 91.50 187 SER A N 1
ATOM 1464 C CA . SER A 1 187 ? 19.878 15.143 -4.544 1.00 91.50 187 SER A CA 1
ATOM 1465 C C . SER A 1 187 ? 18.854 14.648 -3.519 1.00 91.50 187 SER A C 1
ATOM 1467 O O . SER A 1 187 ? 18.311 15.449 -2.760 1.00 91.50 187 SER A O 1
ATOM 1469 N N . TRP A 1 188 ? 18.610 13.336 -3.455 1.00 89.19 188 TRP A N 1
ATOM 1470 C CA . TRP A 1 188 ? 17.685 12.735 -2.492 1.00 89.19 188 TRP A CA 1
ATOM 1471 C C . TRP A 1 188 ? 18.177 12.847 -1.047 1.00 89.19 188 TRP A C 1
ATOM 1473 O O . TRP A 1 188 ? 17.384 13.178 -0.167 1.00 89.19 188 TRP A O 1
ATOM 1483 N N . ILE A 1 189 ? 19.473 12.637 -0.800 1.00 92.25 189 ILE A N 1
ATOM 1484 C CA . ILE A 1 189 ? 20.073 12.782 0.536 1.00 92.25 189 ILE A CA 1
ATOM 1485 C C . ILE A 1 189 ? 20.098 14.256 0.969 1.00 92.25 189 ILE A C 1
ATOM 1487 O O . ILE A 1 189 ? 19.789 14.553 2.120 1.00 92.25 189 ILE A O 1
ATOM 1491 N N . HIS A 1 190 ? 20.372 15.194 0.055 1.00 92.44 190 HIS A N 1
ATOM 1492 C CA . HIS A 1 190 ? 20.265 16.629 0.344 1.00 92.44 190 HIS A CA 1
ATOM 1493 C C . HIS A 1 190 ? 18.827 17.065 0.664 1.00 92.44 190 HIS A C 1
ATOM 1495 O O . HIS A 1 190 ? 18.621 17.854 1.584 1.00 92.44 190 HIS A O 1
ATOM 1501 N N . ALA A 1 191 ? 17.830 16.556 -0.068 1.00 86.75 191 ALA A N 1
ATOM 1502 C CA . ALA A 1 191 ? 16.423 16.877 0.174 1.00 86.75 191 ALA A CA 1
ATOM 1503 C C . ALA A 1 191 ? 15.862 16.209 1.445 1.00 86.75 191 ALA A C 1
ATOM 1505 O O . ALA A 1 191 ? 14.945 16.741 2.072 1.00 86.75 191 ALA A O 1
ATOM 1506 N N . SER A 1 192 ? 16.393 15.043 1.826 1.00 85.25 192 SER A N 1
ATOM 1507 C CA . SER A 1 192 ? 15.967 14.278 2.998 1.00 85.25 192 SER A CA 1
ATOM 1508 C C . SER A 1 192 ? 17.160 13.537 3.626 1.00 85.25 192 SER A C 1
ATOM 1510 O O . SER A 1 192 ? 17.428 12.386 3.274 1.00 85.25 192 SER A O 1
ATOM 1512 N N . PRO A 1 193 ? 17.866 14.144 4.602 1.00 88.94 193 PRO A N 1
ATOM 1513 C CA . PRO A 1 193 ? 19.077 13.562 5.198 1.00 88.94 193 PRO A CA 1
ATOM 1514 C C . PRO A 1 193 ? 18.890 12.171 5.823 1.00 88.94 193 PRO A C 1
ATOM 1516 O O . PRO A 1 193 ? 19.833 11.390 5.909 1.00 88.94 193 PRO A O 1
ATOM 1519 N N . ASN A 1 194 ? 17.661 11.831 6.223 1.00 87.25 194 ASN A N 1
ATOM 1520 C CA . ASN A 1 194 ? 17.320 10.545 6.836 1.00 87.25 194 ASN A CA 1
ATOM 1521 C C . ASN A 1 194 ? 16.872 9.474 5.821 1.00 87.25 194 ASN A C 1
ATOM 1523 O O . ASN A 1 194 ? 16.501 8.371 6.231 1.00 87.25 194 ASN A O 1
ATOM 1527 N N . I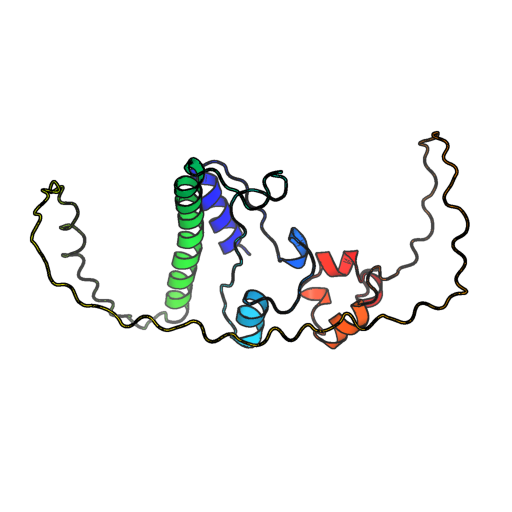LE A 1 195 ? 16.878 9.753 4.510 1.00 86.25 195 ILE A N 1
ATOM 1528 C CA . ILE A 1 195 ? 16.291 8.853 3.501 1.00 86.25 195 ILE A CA 1
ATOM 1529 C C . ILE A 1 195 ? 17.000 7.495 3.400 1.00 86.25 195 ILE A C 1
ATOM 1531 O O . ILE A 1 195 ? 16.340 6.483 3.174 1.00 86.25 195 ILE A O 1
ATOM 1535 N N . CYS A 1 196 ? 18.306 7.436 3.683 1.00 90.50 196 CYS A N 1
ATOM 1536 C CA . CYS A 1 196 ? 19.046 6.176 3.803 1.00 90.50 196 CYS A CA 1
ATOM 1537 C C . CYS A 1 196 ? 18.442 5.241 4.871 1.00 90.50 196 CYS A C 1
ATOM 1539 O O . CYS A 1 196 ? 18.428 4.029 4.688 1.00 90.50 196 CYS A O 1
ATOM 1541 N N . LEU A 1 197 ? 17.907 5.785 5.969 1.00 88.00 197 LEU A N 1
ATOM 1542 C CA . LEU A 1 197 ? 17.256 5.000 7.022 1.00 88.00 197 LEU A CA 1
ATOM 1543 C C . LEU A 1 197 ? 15.776 4.748 6.707 1.00 88.00 197 LEU A C 1
ATOM 1545 O O . LEU A 1 197 ? 15.294 3.632 6.877 1.00 88.00 197 LEU A O 1
ATOM 1549 N N . ALA A 1 198 ? 15.065 5.770 6.222 1.00 79.50 198 ALA A N 1
ATOM 1550 C CA . ALA A 1 198 ? 13.628 5.698 5.953 1.00 79.50 198 ALA A CA 1
ATOM 1551 C C . ALA A 1 198 ? 13.264 4.776 4.773 1.00 79.50 198 ALA A C 1
ATOM 1553 O O . ALA A 1 198 ? 12.197 4.170 4.787 1.00 79.50 198 ALA A O 1
ATOM 1554 N N . ALA A 1 199 ? 14.149 4.652 3.780 1.00 81.31 199 ALA A N 1
ATOM 1555 C CA . ALA A 1 199 ? 13.965 3.836 2.580 1.00 81.31 199 ALA A CA 1
ATOM 1556 C C . ALA A 1 199 ? 15.138 2.852 2.390 1.00 81.31 199 ALA A C 1
ATOM 1558 O O . ALA A 1 199 ? 15.674 2.703 1.291 1.00 81.31 199 ALA A O 1
ATOM 1559 N N . ILE A 1 200 ? 15.575 2.196 3.474 1.00 85.69 200 ILE A N 1
ATOM 1560 C CA . ILE A 1 200 ? 16.816 1.398 3.524 1.00 85.69 200 ILE A CA 1
ATOM 1561 C C . ILE A 1 200 ? 16.940 0.345 2.413 1.00 85.69 200 ILE A C 1
ATOM 1563 O O . ILE A 1 200 ? 18.009 0.190 1.826 1.00 85.69 200 ILE A O 1
ATOM 1567 N N . SER A 1 201 ? 15.865 -0.366 2.079 1.00 81.50 201 SER A N 1
ATOM 1568 C CA . SER A 1 201 ? 15.853 -1.410 1.045 1.00 81.50 201 SER A CA 1
ATOM 1569 C C . SER A 1 201 ? 15.976 -0.845 -0.369 1.00 81.50 201 SER A C 1
ATOM 1571 O O . SER A 1 201 ? 16.644 -1.450 -1.211 1.00 81.50 201 SER A O 1
ATOM 1573 N N . TYR A 1 202 ? 15.380 0.318 -0.623 1.00 84.31 202 TYR A N 1
ATOM 1574 C CA . TYR A 1 202 ? 15.539 1.060 -1.867 1.00 84.31 202 TYR A CA 1
ATOM 1575 C C . TYR A 1 202 ? 16.943 1.681 -1.980 1.00 84.31 202 TYR A C 1
ATOM 1577 O O . TYR A 1 202 ? 17.665 1.428 -2.948 1.00 84.31 202 TYR A O 1
ATOM 1585 N N . MET A 1 203 ? 17.380 2.417 -0.956 1.00 90.06 203 MET A N 1
ATOM 1586 C CA . MET A 1 203 ? 18.672 3.108 -0.950 1.00 90.06 203 MET A CA 1
ATOM 1587 C C . MET A 1 203 ? 19.854 2.124 -0.951 1.00 90.06 203 MET A C 1
ATOM 1589 O O . MET A 1 203 ? 20.859 2.395 -1.595 1.00 90.06 203 MET A O 1
ATOM 1593 N N . ARG A 1 204 ? 19.728 0.927 -0.357 1.00 89.88 204 ARG A N 1
ATOM 1594 C CA . ARG A 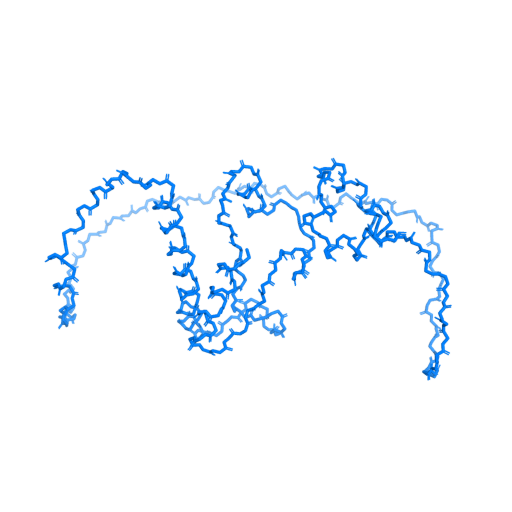1 204 ? 20.730 -0.154 -0.482 1.00 89.88 204 ARG A CA 1
ATOM 1595 C C . ARG A 1 204 ? 20.838 -0.731 -1.896 1.00 89.88 204 ARG A C 1
ATOM 1597 O O . ARG A 1 204 ? 21.884 -1.274 -2.236 1.00 89.88 204 ARG A O 1
ATOM 1604 N N . LYS A 1 205 ? 19.789 -0.631 -2.719 1.00 87.75 205 LYS A N 1
ATOM 1605 C CA . LYS A 1 205 ? 19.838 -1.037 -4.134 1.00 87.75 205 LYS A CA 1
ATOM 1606 C C . LYS A 1 205 ? 20.403 0.073 -5.016 1.00 87.75 205 LYS A C 1
ATOM 1608 O O . LYS A 1 205 ? 21.229 -0.214 -5.868 1.00 87.75 205 LYS A O 1
ATOM 1613 N N . GLN A 1 206 ? 19.940 1.311 -4.835 1.00 90.88 206 GLN A N 1
ATOM 1614 C CA . GLN A 1 206 ? 20.189 2.401 -5.788 1.00 90.88 206 GLN A CA 1
ATOM 1615 C C . GLN A 1 206 ? 21.310 3.357 -5.384 1.00 90.88 206 GLN A C 1
ATOM 1617 O O . GLN A 1 206 ? 21.925 3.961 -6.257 1.00 90.88 206 GLN A O 1
ATOM 1622 N N . CYS A 1 207 ? 21.575 3.480 -4.087 1.00 93.56 207 CYS A N 1
ATOM 1623 C CA . CYS A 1 207 ? 22.451 4.483 -3.489 1.00 93.56 207 CYS A CA 1
ATOM 1624 C C . CYS A 1 207 ? 23.408 3.846 -2.468 1.00 93.56 207 CYS A C 1
ATOM 1626 O O . CYS A 1 207 ? 23.605 4.361 -1.364 1.00 93.56 207 CYS A O 1
ATOM 1628 N N . ALA A 1 208 ? 23.929 2.661 -2.802 1.00 93.81 208 ALA A N 1
ATOM 1629 C CA . ALA A 1 208 ? 24.704 1.833 -1.886 1.00 93.81 208 ALA A CA 1
ATOM 1630 C C . ALA A 1 208 ? 25.980 2.528 -1.388 1.00 93.81 208 ALA A C 1
ATOM 1632 O O . ALA A 1 208 ? 26.340 2.352 -0.227 1.00 93.81 208 ALA A O 1
ATOM 1633 N N . ASN A 1 209 ? 26.608 3.349 -2.231 1.00 95.00 209 ASN A N 1
ATOM 1634 C CA . ASN A 1 209 ? 27.826 4.093 -1.927 1.00 95.00 209 ASN A CA 1
ATOM 1635 C C . ASN A 1 209 ? 27.505 5.402 -1.188 1.00 95.00 209 ASN A C 1
ATOM 1637 O O . ASN A 1 209 ? 28.007 5.638 -0.089 1.00 95.00 209 ASN A O 1
ATOM 1641 N N . SER A 1 210 ? 26.580 6.209 -1.715 1.00 94.94 210 SER A N 1
ATOM 1642 C CA . SER A 1 210 ? 26.142 7.464 -1.091 1.00 94.94 210 SER A CA 1
ATOM 1643 C C . SER A 1 210 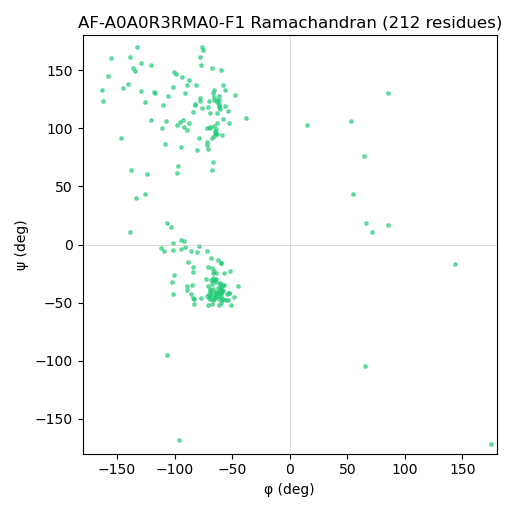? 25.577 7.266 0.325 1.00 94.94 210 SER A C 1
ATOM 1645 O O . SER A 1 210 ? 25.797 8.104 1.197 1.00 94.94 210 SER A O 1
ATOM 1647 N N . CYS A 1 211 ? 24.887 6.149 0.584 1.00 94.56 211 CYS A N 1
ATOM 1648 C CA . CYS A 1 211 ? 24.369 5.794 1.911 1.00 94.56 211 CYS A CA 1
ATOM 1649 C C . CYS A 1 211 ? 25.288 4.878 2.743 1.00 94.56 211 CYS A C 1
ATOM 1651 O O . CYS A 1 211 ? 24.885 4.481 3.837 1.00 94.56 211 CYS A O 1
ATOM 1653 N N . ARG A 1 212 ? 26.498 4.544 2.266 1.00 93.62 212 ARG A N 1
ATOM 1654 C CA . ARG A 1 212 ? 27.485 3.696 2.972 1.00 93.62 212 ARG A CA 1
ATOM 1655 C C . ARG A 1 212 ? 26.947 2.318 3.394 1.00 93.62 212 ARG A C 1
ATOM 1657 O O . ARG A 1 212 ? 27.138 1.865 4.523 1.00 93.62 212 ARG A O 1
ATOM 1664 N N . PHE A 1 213 ? 26.213 1.667 2.493 1.00 92.00 213 PHE A N 1
ATOM 1665 C CA . PHE A 1 213 ? 25.791 0.267 2.634 1.00 92.00 213 PHE A CA 1
ATOM 1666 C C . PHE A 1 213 ? 26.811 -0.731 2.073 1.00 92.00 213 PHE A C 1
ATOM 1668 O O . PHE A 1 213 ? 26.719 -1.924 2.374 1.00 92.00 213 PHE A O 1
ATOM 1675 N N . CYS A 1 214 ? 27.751 -0.227 1.280 1.00 87.19 214 CYS A N 1
ATOM 1676 C CA . CYS A 1 214 ? 29.100 -0.740 1.095 1.00 87.19 214 CYS A CA 1
ATOM 1677 C C . CYS A 1 214 ? 30.099 0.424 1.265 1.00 87.19 214 CYS A C 1
ATOM 1679 O O . CYS A 1 214 ? 31.310 0.132 1.192 1.00 87.19 214 CYS A O 1
#

Mean predicted aligned error: 18.04 Å

Organism: NCBI:txid1147741

Secondary structure (DSSP, 8-state):
-HHHHHHHHHHHHHH------S-HHHHS----S-HHHHHHHTS--SS------SSPTT-TTTT---GGGHHHHHHHHHHHHHHHHHHHHHHHHHH-TT--------GGGTTSS---------------------PPP---------------TT--------------------------S-TTHHHHHHH-TTHHHHTHHHHHHH-TTTTT--